Protein AF-A0A6J1WJN5-F1 (afdb_monomer)

Mean predicted aligned error: 13.26 Å

Sequence (222 aa):
MAVYAAHLTRTLQGTPSIFQVTAQEALGTTVKPALRKLIEYLAEVYPDKCGWCVPWYDELYLLFDCCLQYHYLKHYAASFSESFYGLLRVPTTVSSEFNPGNPRLPEMLEYGSVALLVLVPYIKDKMEKIVDRWREDDEDGRLGKSKPDRARKAAIKIYAIVHLVAKSARLVQAARYMTGATRSHCPELALLGVSLRDAPLLHRDTYTWTGFFKNLLTGQFR

Solvent-accessible surface area (backbone atoms only — not comparable to full-atom values): 12529 Å² total; per-residue (Å²): 121,68,72,63,52,59,56,51,58,59,69,69,65,54,63,62,53,67,67,51,56,51,48,24,51,51,48,57,65,47,52,58,61,51,53,49,52,53,51,54,52,45,25,72,76,36,53,93,78,34,59,68,51,66,86,46,38,70,61,51,48,51,53,50,50,44,53,49,33,49,53,30,34,72,72,57,25,13,48,58,38,34,49,75,65,44,31,27,64,39,70,66,64,86,62,96,68,77,43,95,91,54,61,63,63,60,66,72,60,45,53,52,49,44,47,49,66,50,49,47,55,53,52,50,53,53,49,48,56,52,45,50,52,55,47,52,39,52,73,73,60,70,53,59,94,45,74,69,39,54,50,51,58,48,50,49,53,49,50,54,50,53,51,52,51,53,53,51,51,44,52,54,33,40,54,37,29,76,71,68,78,39,81,33,59,42,64,71,38,48,74,69,43,35,24,64,28,53,50,77,86,65,83,72,77,77,78,39,69,68,54,52,55,48,30,64,75,67,69,60,84,128

Secondary structure (DSSP, 8-state):
-HHHHHHHHHHTS-S--HHHHHHHHHHHHHHHHHHHHHHHHHHHH-HHHHTTTTTTHHHHHHHHHHHHHHHHHHHHSS-HHHHHTTEEEEESS--TT--TTS----HHHHHHHHHHHHHHHHHHHHHHHHHHHHHHHHHTT---SSHHHHHHHHHHHHHHHHHHHHHHHHHHHHHHHHTTS-S-SSHHHHHTTEEEEEPP--------HHHHHHHHHTT---

Radius of gyration: 22.3 Å; Cα contacts (8 Å, |Δi|>4): 156; chains: 1; bounding box: 66×52×56 Å

Foldseek 3Di:
DVVVVVVVVVQPPQQDDPVLVVQLVVVLVVVLVVVLVVLVVVCVVCVPPSVVCNVCVLVVVLVVLLVQQLVCCQPPQDGPSCVVSQKHKDFLPCPVPCDLVDNDDPVVLSVVVSCCSRVVVSVVVVVVVLLVVLVVCVVVVVQDPDPVSVVSVVVNVVVVVVVVVQVVVLVVLCVCVVVVNDQDNHVVCVVSNIGMTGRDPDPPPPPDVVVVVVCVVVVDDD

pLDDT: mean 70.64, std 12.63, range [40.94, 88.44]

Structure (mmCIF, N/CA/C/O backbone):
data_AF-A0A6J1WJN5-F1
#
_entry.id   AF-A0A6J1WJN5-F1
#
loop_
_atom_site.group_PDB
_atom_site.id
_atom_site.type_symbol
_atom_site.label_atom_id
_atom_site.label_alt_id
_atom_site.label_comp_id
_atom_site.label_asym_id
_atom_site.label_entity_id
_atom_site.label_seq_id
_atom_site.pdbx_PDB_ins_code
_atom_site.Cartn_x
_atom_site.Cartn_y
_atom_site.Cartn_z
_atom_site.occupancy
_atom_site.B_iso_or_equiv
_atom_site.auth_seq_id
_atom_site.auth_comp_id
_atom_site.auth_asym_id
_atom_site.auth_atom_id
_atom_site.pdbx_PDB_model_num
ATOM 1 N N . MET A 1 1 ? 37.221 -9.967 -15.929 1.00 44.91 1 MET A N 1
ATOM 2 C CA . MET A 1 1 ? 36.640 -9.715 -17.270 1.00 44.91 1 MET A CA 1
ATOM 3 C C . MET A 1 1 ? 35.273 -10.394 -17.461 1.00 44.91 1 MET A C 1
ATOM 5 O O . MET A 1 1 ? 34.385 -9.743 -17.985 1.00 44.91 1 MET A O 1
ATOM 9 N N . ALA A 1 2 ? 35.030 -11.622 -16.971 1.00 45.62 2 ALA A N 1
ATOM 10 C CA . ALA A 1 2 ? 33.713 -12.288 -17.084 1.00 45.62 2 ALA A CA 1
ATOM 11 C C . ALA A 1 2 ? 32.601 -11.742 -16.152 1.00 45.62 2 ALA A C 1
ATOM 13 O O . ALA A 1 2 ? 31.421 -11.835 -16.477 1.00 45.62 2 ALA A O 1
ATOM 14 N N . VAL A 1 3 ? 32.961 -11.133 -15.015 1.00 46.91 3 VAL A N 1
ATOM 15 C CA . VAL A 1 3 ? 31.989 -10.621 -14.022 1.00 46.91 3 VAL A CA 1
ATOM 16 C C . VAL A 1 3 ? 31.169 -9.440 -14.565 1.00 46.91 3 VAL A C 1
ATOM 18 O O . VAL A 1 3 ? 29.980 -9.332 -14.284 1.00 46.91 3 VAL A O 1
ATOM 21 N N . TYR A 1 4 ? 31.772 -8.597 -15.411 1.00 46.34 4 TYR A N 1
ATOM 22 C CA . TYR A 1 4 ? 31.080 -7.475 -16.058 1.00 46.34 4 TYR A CA 1
ATOM 23 C C . TYR A 1 4 ? 30.148 -7.932 -17.191 1.00 46.34 4 TYR A C 1
ATOM 25 O O . TYR A 1 4 ? 29.076 -7.360 -17.366 1.00 46.34 4 TYR A O 1
ATOM 33 N N . ALA A 1 5 ? 30.507 -9.003 -17.908 1.00 49.47 5 ALA A N 1
ATOM 34 C CA . ALA A 1 5 ? 29.668 -9.573 -18.962 1.00 49.47 5 ALA A CA 1
ATOM 35 C C . ALA A 1 5 ? 28.379 -10.197 -18.399 1.00 49.47 5 ALA A C 1
ATOM 37 O O . ALA A 1 5 ? 27.307 -9.973 -18.948 1.00 49.47 5 ALA A O 1
ATOM 38 N N . ALA A 1 6 ? 28.450 -10.891 -17.257 1.00 48.91 6 ALA A N 1
ATOM 39 C CA . ALA A 1 6 ? 27.264 -11.440 -16.591 1.00 48.91 6 ALA A CA 1
ATOM 40 C C . ALA A 1 6 ? 26.283 -10.348 -16.118 1.00 48.91 6 ALA A C 1
ATOM 42 O O . ALA A 1 6 ? 25.067 -10.551 -16.131 1.00 48.91 6 ALA A O 1
ATOM 43 N N . HIS A 1 7 ? 26.804 -9.176 -15.738 1.00 47.12 7 HIS A N 1
ATOM 44 C CA . HIS A 1 7 ? 25.984 -8.026 -15.360 1.00 47.12 7 HIS A CA 1
ATOM 45 C C . HIS A 1 7 ? 25.263 -7.401 -16.568 1.00 47.12 7 HIS A C 1
ATOM 47 O O . HIS A 1 7 ? 24.126 -6.957 -16.432 1.00 47.12 7 HIS A O 1
ATOM 53 N N . LEU A 1 8 ? 25.889 -7.433 -17.751 1.00 44.97 8 LEU A N 1
ATOM 54 C CA . LEU A 1 8 ? 25.320 -6.956 -19.017 1.00 44.97 8 LEU A CA 1
ATOM 55 C C . LEU A 1 8 ? 24.255 -7.905 -19.591 1.00 44.97 8 LEU A C 1
ATOM 57 O O . LEU A 1 8 ? 23.236 -7.445 -20.108 1.00 44.97 8 LEU A O 1
ATOM 61 N N . THR A 1 9 ? 24.430 -9.225 -19.462 1.00 45.78 9 THR A N 1
ATOM 62 C CA . THR A 1 9 ? 23.427 -10.194 -19.941 1.00 45.78 9 THR A CA 1
ATOM 63 C C . THR A 1 9 ? 22.107 -10.073 -19.175 1.00 45.78 9 THR A C 1
ATOM 65 O O . THR A 1 9 ? 21.038 -10.223 -19.762 1.00 45.78 9 THR A O 1
ATOM 68 N N . ARG A 1 10 ? 22.162 -9.733 -17.877 1.00 45.97 10 ARG A N 1
ATOM 69 C CA . ARG A 1 10 ? 20.968 -9.550 -17.034 1.00 45.97 10 ARG A CA 1
ATOM 70 C C . ARG A 1 10 ? 20.156 -8.311 -17.420 1.00 45.97 10 ARG A C 1
ATOM 72 O O . ARG A 1 10 ? 18.935 -8.359 -17.377 1.00 45.97 10 ARG A O 1
ATOM 79 N N . THR A 1 11 ? 20.818 -7.233 -17.840 1.00 47.06 11 THR A N 1
ATOM 80 C CA . THR A 1 11 ? 20.157 -5.983 -18.258 1.00 47.06 11 THR A CA 1
ATOM 81 C C . THR A 1 11 ? 19.496 -6.057 -19.638 1.00 47.06 11 THR A C 1
ATOM 83 O O . THR A 1 11 ? 18.667 -5.214 -19.959 1.00 47.06 11 THR A O 1
ATOM 86 N N . LEU A 1 12 ? 19.836 -7.051 -20.467 1.00 45.62 12 LEU A N 1
ATOM 87 C CA . LEU A 1 12 ? 19.303 -7.180 -21.831 1.00 45.62 12 LEU A CA 1
ATOM 88 C C . LEU A 1 12 ? 18.000 -7.989 -21.920 1.00 45.62 12 LEU A C 1
ATOM 90 O O . LEU A 1 12 ? 17.356 -7.976 -22.967 1.00 45.62 12 LEU A O 1
ATOM 94 N N . GLN A 1 13 ? 17.585 -8.685 -20.855 1.00 51.03 13 GLN A N 1
ATOM 95 C CA . GLN A 1 13 ? 16.380 -9.522 -20.900 1.00 51.03 13 GLN A CA 1
ATOM 96 C C . GLN A 1 13 ? 15.066 -8.757 -20.682 1.00 51.03 13 GLN A C 1
ATOM 98 O O . GLN A 1 13 ? 14.006 -9.340 -20.890 1.00 51.03 13 GLN A O 1
ATOM 103 N N . GLY A 1 14 ? 15.094 -7.465 -20.325 1.00 57.66 14 GLY A N 1
ATOM 104 C CA . GLY A 1 14 ? 13.903 -6.598 -20.250 1.00 57.66 14 GLY A CA 1
ATOM 105 C C . GLY A 1 14 ? 12.809 -7.048 -19.266 1.00 57.66 14 GLY A C 1
ATOM 106 O O . GLY A 1 14 ? 11.756 -6.412 -19.185 1.00 57.66 14 GLY A O 1
ATOM 107 N N . THR A 1 15 ? 13.044 -8.145 -18.545 1.00 61.91 15 THR A N 1
ATOM 108 C CA . THR A 1 15 ? 12.209 -8.697 -17.484 1.00 61.91 15 THR A CA 1
ATOM 109 C C . THR A 1 15 ? 12.831 -8.318 -16.145 1.00 61.91 15 THR A C 1
ATOM 111 O O . THR A 1 15 ? 13.936 -8.791 -15.849 1.00 61.91 15 THR A O 1
ATOM 114 N N . PRO A 1 16 ? 12.144 -7.506 -15.329 1.00 69.38 16 PRO A N 1
ATOM 115 C CA . PRO A 1 16 ? 12.711 -7.021 -14.085 1.00 69.38 16 PRO A CA 1
ATOM 116 C C . PRO A 1 16 ? 12.916 -8.158 -13.085 1.00 69.38 16 PRO A C 1
ATOM 118 O O . PRO A 1 16 ? 12.147 -9.120 -13.007 1.00 69.38 16 PRO A O 1
ATOM 121 N N . SER A 1 17 ? 13.976 -8.050 -12.287 1.00 75.56 17 SER A N 1
ATOM 122 C CA . SER A 1 17 ? 14.306 -9.051 -11.275 1.00 75.56 17 SER A CA 1
ATOM 123 C C . SER A 1 17 ? 13.191 -9.139 -10.232 1.00 75.56 17 SER A C 1
ATOM 125 O O . SER A 1 17 ? 12.722 -8.118 -9.731 1.00 75.56 17 SER A O 1
ATOM 127 N N . ILE A 1 18 ? 12.832 -10.354 -9.808 1.00 74.19 18 ILE A N 1
ATOM 128 C CA . ILE A 1 18 ? 11.846 -10.568 -8.731 1.00 74.19 18 ILE A CA 1
ATOM 129 C C . ILE A 1 18 ? 12.246 -9.795 -7.473 1.00 74.19 18 ILE A C 1
ATOM 131 O O . ILE A 1 18 ? 11.398 -9.187 -6.838 1.00 74.19 18 ILE A O 1
ATOM 135 N N . PHE A 1 19 ? 13.543 -9.726 -7.162 1.00 80.12 19 PHE A N 1
ATOM 136 C CA . PHE A 1 19 ? 14.032 -8.927 -6.039 1.00 80.12 19 PHE A CA 1
ATOM 137 C C . PHE A 1 19 ? 13.772 -7.428 -6.206 1.00 80.12 19 PHE A C 1
ATOM 139 O O . PHE A 1 19 ? 13.441 -6.778 -5.225 1.00 80.12 19 PHE A O 1
ATOM 146 N N . GLN A 1 20 ? 13.891 -6.875 -7.419 1.00 76.50 20 GLN A N 1
ATOM 147 C CA . GLN A 1 20 ? 13.561 -5.466 -7.670 1.00 76.50 20 GLN A CA 1
ATOM 148 C C . GLN A 1 20 ? 12.060 -5.235 -7.497 1.00 76.50 20 GLN A C 1
ATOM 150 O O . GLN A 1 20 ? 11.664 -4.284 -6.832 1.00 76.50 20 GLN A O 1
ATOM 155 N N . VAL A 1 21 ? 11.236 -6.148 -8.022 1.00 77.81 21 VAL A N 1
ATOM 156 C CA . VAL A 1 21 ? 9.773 -6.078 -7.903 1.00 77.81 21 VAL A CA 1
ATOM 157 C C . VAL A 1 21 ? 9.304 -6.228 -6.455 1.00 77.81 21 VAL A C 1
ATOM 159 O O . VAL A 1 21 ? 8.442 -5.484 -6.003 1.00 77.81 21 VAL A O 1
ATOM 162 N N . THR A 1 22 ? 9.894 -7.133 -5.683 1.00 80.25 22 THR A N 1
ATOM 163 C CA . THR A 1 22 ? 9.573 -7.265 -4.258 1.00 80.25 22 THR A CA 1
ATOM 164 C C . THR A 1 22 ? 10.091 -6.071 -3.455 1.00 80.25 22 THR A C 1
ATOM 166 O O . THR A 1 22 ? 9.419 -5.617 -2.531 1.00 80.25 22 THR A O 1
ATOM 169 N N . ALA A 1 23 ? 11.254 -5.519 -3.808 1.00 80.25 23 ALA A N 1
ATOM 170 C CA . ALA A 1 23 ? 11.817 -4.370 -3.109 1.00 80.25 23 ALA A CA 1
ATOM 171 C C . ALA A 1 23 ? 10.998 -3.086 -3.331 1.00 80.25 23 ALA A C 1
ATOM 173 O O . ALA A 1 23 ? 10.743 -2.367 -2.365 1.00 80.25 23 ALA A O 1
ATOM 174 N N . GLN A 1 24 ? 10.502 -2.826 -4.549 1.00 83.44 24 GLN A N 1
ATOM 175 C CA . GLN A 1 24 ? 9.593 -1.694 -4.789 1.00 83.44 24 GLN A CA 1
ATOM 176 C C . GLN A 1 24 ? 8.274 -1.825 -4.010 1.00 83.44 24 GLN A C 1
ATOM 178 O O . GLN A 1 24 ? 7.755 -0.828 -3.510 1.00 83.44 24 GLN A O 1
ATOM 183 N N . GLU A 1 25 ? 7.733 -3.040 -3.868 1.00 82.25 25 GLU A N 1
ATOM 184 C CA . GLU A 1 25 ? 6.496 -3.270 -3.118 1.00 82.25 25 GLU A CA 1
ATOM 185 C C . GLU A 1 25 ? 6.733 -3.028 -1.627 1.00 82.25 25 GLU A C 1
ATOM 187 O O . GLU A 1 25 ? 5.965 -2.315 -0.977 1.00 82.25 25 GLU A O 1
ATOM 192 N N . ALA A 1 26 ? 7.844 -3.549 -1.098 1.00 84.69 26 ALA A N 1
ATOM 193 C CA . ALA A 1 26 ? 8.256 -3.308 0.278 1.00 84.69 26 ALA A CA 1
ATOM 194 C C . ALA A 1 26 ? 8.438 -1.806 0.553 1.00 84.69 26 ALA A C 1
ATOM 196 O O . ALA A 1 26 ? 7.932 -1.299 1.556 1.00 84.69 26 ALA A O 1
ATOM 197 N N . LEU A 1 27 ? 9.076 -1.066 -0.360 1.00 84.12 27 LEU A N 1
ATOM 198 C CA . LEU A 1 27 ? 9.241 0.380 -0.225 1.00 84.12 27 LEU A CA 1
ATOM 199 C C . LEU A 1 27 ? 7.887 1.102 -0.208 1.00 84.12 27 LEU A C 1
ATOM 201 O O . LEU A 1 27 ? 7.630 1.884 0.702 1.00 84.12 27 LEU A O 1
ATOM 205 N N . GLY A 1 28 ? 6.980 0.781 -1.135 1.00 81.44 28 GLY A N 1
ATOM 206 C CA . GLY A 1 28 ? 5.641 1.381 -1.165 1.00 81.44 28 GLY A CA 1
ATOM 207 C C . GLY A 1 28 ? 4.867 1.175 0.142 1.00 81.44 28 GLY A C 1
ATOM 208 O O . GLY A 1 28 ? 4.242 2.101 0.651 1.00 81.44 28 GLY A O 1
ATOM 209 N N . THR A 1 29 ? 4.965 -0.014 0.744 1.00 81.38 29 THR A N 1
ATOM 210 C CA . THR A 1 29 ? 4.277 -0.309 2.015 1.00 81.38 29 THR A CA 1
ATOM 211 C C . THR A 1 29 ? 4.932 0.312 3.252 1.00 81.38 29 THR A C 1
ATOM 213 O O . THR A 1 29 ? 4.251 0.525 4.253 1.00 81.38 29 THR A O 1
ATOM 216 N N . THR A 1 30 ? 6.233 0.618 3.210 1.00 85.75 30 THR A N 1
ATOM 217 C CA . THR A 1 30 ? 6.982 1.147 4.367 1.00 85.75 30 THR A CA 1
ATOM 218 C C . THR A 1 30 ? 6.994 2.674 4.440 1.00 85.75 30 THR A C 1
ATOM 220 O O . THR A 1 30 ? 7.147 3.223 5.531 1.00 85.75 30 THR A O 1
ATOM 223 N N . VAL A 1 31 ? 6.752 3.375 3.326 1.00 83.88 31 VAL A N 1
ATOM 224 C CA . VAL A 1 31 ? 6.674 4.849 3.288 1.00 83.88 31 VAL A CA 1
ATOM 225 C C . VAL A 1 31 ? 5.599 5.383 4.238 1.00 83.88 31 VAL A C 1
ATOM 227 O O . VAL A 1 31 ? 5.856 6.325 4.990 1.00 83.88 31 VAL A O 1
ATOM 230 N N . LYS A 1 32 ? 4.424 4.744 4.276 1.00 83.31 32 LYS A N 1
ATOM 231 C CA . LYS A 1 32 ? 3.326 5.137 5.167 1.00 83.31 32 LYS A CA 1
ATOM 232 C C . LYS A 1 32 ? 3.712 5.112 6.653 1.00 83.31 32 LYS A C 1
ATOM 234 O O . LYS A 1 32 ? 3.717 6.173 7.277 1.00 83.31 32 LYS A O 1
ATOM 239 N N . PRO A 1 33 ? 4.079 3.966 7.257 1.00 85.25 33 PRO A N 1
ATOM 240 C CA . PRO A 1 33 ? 4.438 3.936 8.672 1.00 85.25 33 PRO A CA 1
ATOM 241 C C . PRO A 1 33 ? 5.657 4.811 8.996 1.00 85.25 33 PRO A C 1
ATOM 243 O O . PRO A 1 33 ? 5.696 5.400 10.075 1.00 85.25 33 PRO A O 1
ATOM 246 N N . ALA A 1 34 ? 6.614 4.959 8.074 1.00 86.44 34 ALA A N 1
ATOM 247 C CA . ALA A 1 34 ? 7.763 5.840 8.271 1.00 86.44 34 ALA A CA 1
ATOM 248 C C . ALA A 1 34 ? 7.346 7.314 8.408 1.00 86.44 34 ALA A C 1
ATOM 250 O O . ALA A 1 34 ? 7.740 7.980 9.366 1.00 86.44 34 ALA A O 1
ATOM 251 N N . LEU A 1 35 ? 6.493 7.811 7.504 1.00 85.25 35 LEU A N 1
ATOM 252 C CA . LEU A 1 35 ? 5.971 9.179 7.584 1.00 85.25 35 LEU A CA 1
ATOM 253 C C . LEU A 1 35 ? 5.122 9.400 8.836 1.00 85.25 35 LEU A C 1
ATOM 255 O O . LEU A 1 35 ? 5.180 10.472 9.433 1.00 85.25 35 LEU A O 1
ATOM 259 N N . ARG A 1 36 ? 4.371 8.381 9.270 1.00 86.81 36 ARG A N 1
ATOM 260 C CA . ARG A 1 36 ? 3.612 8.448 10.523 1.00 86.81 36 ARG A CA 1
ATOM 261 C C . ARG A 1 36 ? 4.528 8.677 11.717 1.00 86.81 36 ARG A C 1
ATOM 263 O O . ARG A 1 36 ? 4.284 9.586 12.500 1.00 86.81 36 ARG A O 1
ATOM 270 N N . LYS A 1 37 ? 5.600 7.890 11.831 1.00 88.38 37 LYS A N 1
ATOM 271 C CA . LYS A 1 37 ? 6.571 8.029 12.925 1.00 88.38 37 LYS A CA 1
ATOM 272 C C . LYS A 1 37 ? 7.307 9.359 12.902 1.00 88.38 37 LYS A C 1
ATOM 274 O O . LYS A 1 37 ? 7.553 9.927 13.959 1.00 88.38 37 LYS A O 1
ATOM 279 N N . LEU A 1 38 ? 7.596 9.884 11.715 1.00 88.06 38 LEU A N 1
ATOM 280 C CA . LEU A 1 38 ? 8.195 11.207 11.564 1.00 88.06 38 LEU A CA 1
ATOM 281 C C . LEU A 1 38 ? 7.261 12.303 12.108 1.00 88.06 38 LEU A C 1
ATOM 283 O O . LEU A 1 38 ? 7.703 13.167 12.861 1.00 8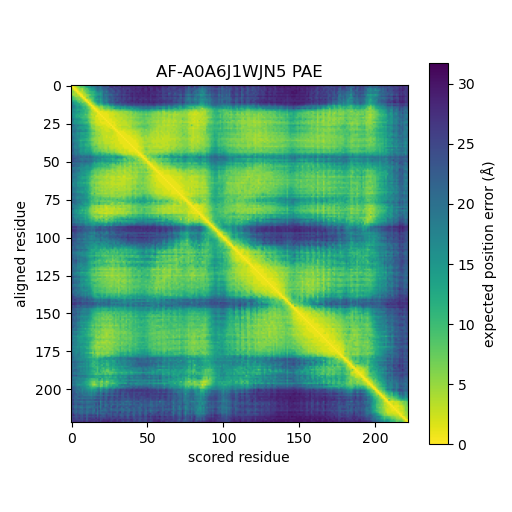8.06 38 LEU A O 1
ATOM 287 N N . ILE A 1 39 ? 5.967 12.241 11.783 1.00 85.31 39 ILE A N 1
ATOM 288 C CA . ILE A 1 39 ? 4.976 13.212 12.269 1.00 85.31 39 ILE A CA 1
ATOM 289 C C . ILE A 1 39 ? 4.723 13.061 13.774 1.00 85.31 39 ILE A C 1
ATOM 291 O O . ILE A 1 39 ? 4.637 14.072 14.463 1.00 85.31 39 ILE A O 1
ATOM 295 N N . GLU A 1 40 ? 4.655 11.834 14.297 1.00 86.44 40 GLU A N 1
ATOM 296 C CA . GLU A 1 40 ? 4.555 11.583 15.744 1.00 86.44 40 GLU A CA 1
ATOM 297 C C . GLU A 1 40 ? 5.748 12.207 16.491 1.00 86.44 40 GLU A C 1
ATOM 299 O O . GLU A 1 40 ? 5.550 12.960 17.441 1.00 86.44 40 GLU A O 1
ATOM 304 N N . TYR A 1 41 ? 6.973 12.009 15.995 1.00 88.44 41 TYR A N 1
ATOM 305 C CA . TYR A 1 41 ? 8.169 12.638 16.560 1.00 88.44 41 TYR A CA 1
ATOM 306 C C . TYR A 1 41 ? 8.132 14.174 16.470 1.00 88.44 41 TYR A C 1
ATOM 30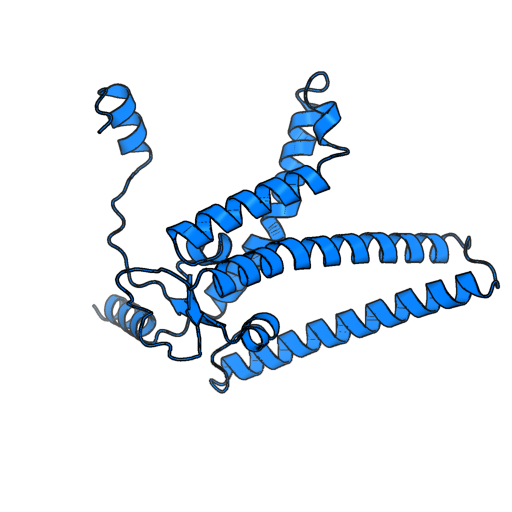8 O O . TYR A 1 41 ? 8.451 14.866 17.432 1.00 88.44 41 TYR A O 1
ATOM 316 N N . LEU A 1 42 ? 7.700 14.741 15.337 1.00 85.12 42 LEU A N 1
ATOM 317 C CA . LEU A 1 42 ? 7.535 16.194 15.196 1.00 85.12 42 LEU A CA 1
ATOM 318 C C . LEU A 1 42 ? 6.499 16.764 16.174 1.00 85.12 42 LEU A C 1
ATOM 320 O O . LEU A 1 42 ? 6.677 17.881 16.661 1.00 85.12 42 LEU A O 1
ATOM 324 N N . ALA A 1 43 ? 5.435 16.013 16.464 1.00 85.12 43 ALA A N 1
ATOM 325 C CA . ALA A 1 43 ? 4.416 16.399 17.433 1.00 85.12 43 ALA A CA 1
ATOM 326 C C . ALA A 1 43 ? 4.943 16.381 18.873 1.00 85.12 43 ALA A C 1
ATOM 328 O O . ALA A 1 43 ? 4.589 17.268 19.647 1.00 85.12 43 ALA A O 1
ATOM 329 N N . GLU A 1 44 ? 5.824 15.437 19.213 1.00 85.00 44 GLU A N 1
ATOM 330 C CA . GLU A 1 44 ? 6.506 15.405 20.513 1.00 85.00 44 GLU A CA 1
ATOM 331 C C . GLU A 1 44 ? 7.486 16.576 20.681 1.00 85.00 44 GLU A C 1
ATOM 333 O O . GLU A 1 44 ? 7.558 17.173 21.754 1.00 85.00 44 GLU A O 1
ATOM 338 N N . VAL A 1 45 ? 8.219 16.938 19.622 1.00 86.06 45 VAL A N 1
ATOM 339 C CA . VAL A 1 45 ? 9.224 18.014 19.674 1.00 86.06 45 VAL A CA 1
ATOM 340 C C . VAL A 1 45 ? 8.589 19.412 19.625 1.00 86.06 45 VAL A C 1
ATOM 342 O O . VAL A 1 45 ? 9.090 20.334 20.269 1.00 86.06 45 VAL A O 1
ATOM 345 N N . TYR A 1 46 ? 7.492 19.595 18.880 1.00 83.31 46 TYR A N 1
ATOM 346 C CA . TYR A 1 46 ? 6.833 20.895 18.684 1.00 83.31 46 TYR A CA 1
ATOM 347 C C . TYR A 1 46 ? 5.315 20.830 18.952 1.00 83.31 46 TYR A C 1
ATOM 349 O O . TYR A 1 46 ? 4.515 20.939 18.009 1.00 83.31 46 TYR A O 1
ATOM 357 N N . PRO A 1 47 ? 4.894 20.714 20.227 1.00 75.50 47 PRO A N 1
ATOM 358 C CA . PRO A 1 47 ? 3.488 20.523 20.592 1.00 75.50 47 PRO A CA 1
ATOM 359 C C . PRO A 1 47 ? 2.585 21.689 20.156 1.00 75.50 47 PRO A C 1
ATOM 361 O O . PRO A 1 47 ? 1.490 21.457 19.646 1.00 75.50 47 PRO A O 1
ATOM 364 N N . ASP A 1 48 ? 3.067 22.934 20.249 1.00 72.75 48 ASP A N 1
ATOM 365 C CA . ASP A 1 48 ? 2.269 24.137 19.958 1.00 72.75 48 ASP A CA 1
ATOM 366 C C . ASP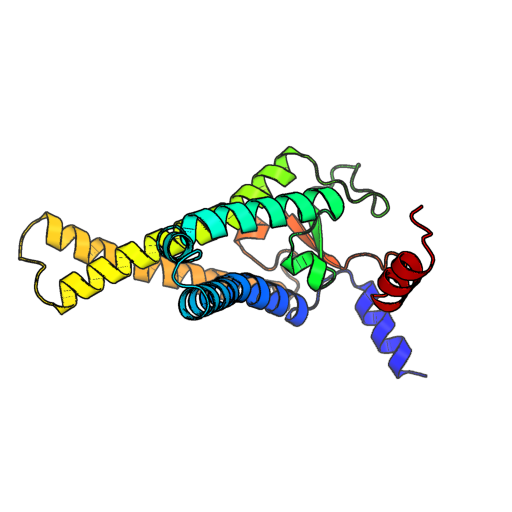 A 1 48 ? 1.901 24.309 18.474 1.00 72.75 48 ASP A C 1
ATOM 368 O O . ASP A 1 48 ? 0.954 25.025 18.148 1.00 72.75 48 ASP A O 1
ATOM 372 N N . LYS A 1 49 ? 2.647 23.682 17.551 1.00 73.94 49 LYS A N 1
ATOM 373 C CA . LYS A 1 49 ? 2.451 23.854 16.097 1.00 73.94 49 LYS A CA 1
ATOM 374 C C . LYS A 1 49 ? 2.051 22.575 15.368 1.00 73.94 49 LYS A C 1
ATOM 376 O O . LYS A 1 49 ? 1.367 22.663 14.353 1.00 73.94 49 LYS A O 1
ATOM 381 N N . CYS A 1 50 ? 2.466 21.400 15.850 1.00 69.19 50 CYS A N 1
ATOM 382 C CA . CYS A 1 50 ? 2.246 20.128 15.151 1.00 69.19 50 CYS A CA 1
ATOM 383 C C . CYS A 1 50 ? 1.099 19.280 15.727 1.00 69.19 50 CYS A C 1
ATOM 385 O O . CYS A 1 50 ? 0.769 18.243 15.152 1.00 69.19 50 CYS A O 1
ATOM 387 N N . GLY A 1 51 ? 0.434 19.723 16.802 1.00 70.00 51 GLY A N 1
ATOM 388 C CA . GLY A 1 51 ? -0.684 18.988 17.410 1.00 70.00 51 GLY A CA 1
ATOM 389 C C . GLY A 1 51 ? -1.875 18.736 16.470 1.00 70.00 51 GLY A C 1
ATOM 390 O O . GLY A 1 51 ? -2.552 17.719 16.598 1.00 70.00 51 GLY A O 1
ATOM 391 N N . TRP A 1 52 ? -2.104 19.601 15.471 1.00 76.19 52 TRP A N 1
ATOM 392 C CA . TRP A 1 52 ? -3.164 19.404 14.466 1.00 76.19 52 TRP A CA 1
ATOM 393 C C . TRP A 1 52 ? -2.848 18.239 13.510 1.00 76.19 52 TRP A C 1
ATOM 395 O O . TRP A 1 52 ? -3.750 17.534 13.063 1.00 76.19 52 TRP A O 1
ATOM 405 N N . CYS A 1 53 ? -1.574 17.991 13.198 1.00 74.44 53 CYS A N 1
ATOM 406 C CA . CYS A 1 53 ? -1.183 17.053 12.142 1.00 74.44 53 CYS A CA 1
ATOM 407 C C . CYS A 1 53 ? -1.492 15.585 12.471 1.00 74.44 53 CYS A C 1
ATOM 409 O O . CYS A 1 53 ? -1.649 14.780 11.559 1.00 74.44 53 CYS A O 1
ATOM 411 N N . VAL A 1 54 ? -1.595 15.233 13.755 1.00 75.00 54 VAL A N 1
ATOM 412 C CA . VAL A 1 54 ? -1.830 13.853 14.209 1.00 75.00 54 VAL A CA 1
ATOM 413 C C . VAL A 1 54 ? -3.230 13.338 13.827 1.00 75.00 54 VAL A C 1
ATOM 415 O O . VAL A 1 54 ? -3.308 12.279 13.204 1.00 75.00 54 VAL A O 1
ATOM 418 N N . PRO A 1 55 ? -4.343 14.045 14.127 1.00 79.31 55 PRO A N 1
ATOM 419 C CA . PRO A 1 55 ? -5.681 13.593 13.731 1.00 79.31 55 PRO A CA 1
ATOM 420 C C . PRO A 1 55 ? -5.945 13.639 12.219 1.00 79.31 55 PRO A C 1
ATOM 422 O O . PRO A 1 55 ? -6.720 12.823 11.736 1.00 79.31 55 PRO A O 1
ATOM 425 N N . TRP A 1 56 ? -5.295 14.543 11.477 1.00 78.50 56 TRP A N 1
ATOM 426 C CA . TRP A 1 56 ? -5.440 14.690 10.014 1.00 78.50 56 TRP A CA 1
ATOM 427 C C . TRP A 1 56 ? -4.366 13.942 9.216 1.00 78.50 56 TRP A C 1
ATOM 429 O O . TRP A 1 56 ? -4.150 14.204 8.030 1.00 78.50 56 TRP A O 1
ATOM 439 N N . TYR A 1 57 ? -3.643 13.035 9.874 1.00 80.50 57 TYR A N 1
ATOM 440 C CA . TYR A 1 57 ? -2.521 12.329 9.273 1.00 80.50 57 TYR A CA 1
ATOM 441 C C . TYR A 1 57 ? -2.942 11.501 8.054 1.00 80.50 57 TYR A C 1
ATOM 443 O O . TYR A 1 57 ? -2.233 11.501 7.050 1.00 80.50 57 TYR A O 1
ATOM 451 N N . ASP A 1 58 ? -4.082 10.804 8.121 1.00 81.69 58 ASP A N 1
ATOM 452 C CA . ASP A 1 58 ? -4.540 9.953 7.019 1.00 81.69 58 ASP A CA 1
ATOM 453 C C . ASP A 1 58 ? -4.847 10.791 5.763 1.00 81.69 58 ASP A C 1
ATOM 455 O O . ASP A 1 58 ? -4.473 10.404 4.655 1.00 81.69 58 ASP A O 1
ATOM 459 N N . GLU A 1 59 ? -5.489 11.950 5.926 1.00 84.19 59 GLU A N 1
ATOM 460 C CA . GLU A 1 59 ? -5.814 12.880 4.842 1.00 84.19 59 GLU A CA 1
ATOM 461 C C . GLU A 1 59 ? -4.558 13.545 4.271 1.00 84.19 59 GLU A C 1
ATOM 463 O O . GLU A 1 59 ? -4.410 13.644 3.051 1.00 84.19 59 GLU A O 1
ATOM 468 N N . LEU A 1 60 ? -3.634 13.969 5.139 1.00 81.81 60 LEU A N 1
ATOM 469 C CA . LEU A 1 60 ? -2.369 14.578 4.727 1.00 81.81 60 LEU A CA 1
ATOM 470 C C . LEU A 1 60 ? -1.492 13.566 3.989 1.00 81.81 60 LEU A C 1
ATOM 472 O O . LEU A 1 60 ? -0.918 13.89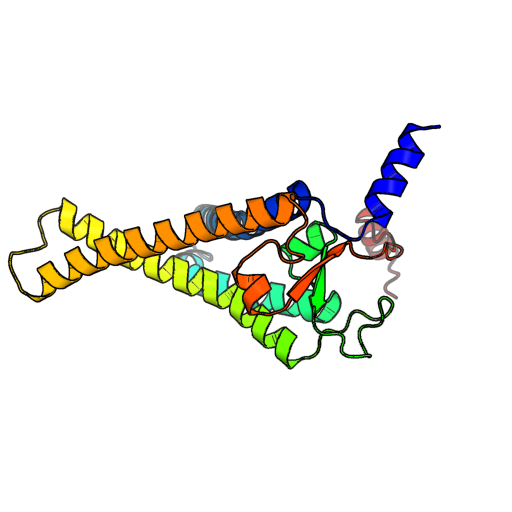7 2.953 1.00 81.81 60 LEU A O 1
ATOM 476 N N . TYR A 1 61 ? -1.431 12.325 4.478 1.00 84.19 61 TYR A N 1
ATOM 477 C CA . TYR A 1 61 ? -0.732 11.236 3.806 1.00 84.19 61 TYR A CA 1
ATOM 478 C C . TYR A 1 61 ? -1.343 10.950 2.434 1.00 84.19 61 TYR A C 1
ATOM 480 O O . TYR A 1 61 ? -0.599 10.833 1.466 1.00 84.19 61 TYR A O 1
ATOM 488 N N . LEU A 1 62 ? -2.675 10.889 2.320 1.00 83.00 62 LEU A N 1
ATOM 489 C CA . LEU A 1 62 ? -3.344 10.682 1.034 1.00 83.00 62 LEU A CA 1
ATOM 490 C C . LEU A 1 62 ? -3.010 11.800 0.043 1.00 83.00 62 LEU A C 1
ATOM 492 O O . LEU A 1 62 ? -2.711 11.523 -1.117 1.00 83.00 62 LEU A O 1
ATOM 496 N N . LEU A 1 63 ? -3.036 13.057 0.488 1.00 84.19 63 LEU A N 1
ATOM 497 C CA . LEU A 1 63 ? -2.695 14.199 -0.357 1.00 84.19 63 LEU A CA 1
ATOM 498 C C . LEU A 1 63 ? -1.223 14.166 -0.784 1.00 84.19 63 LEU A C 1
ATOM 500 O O . LEU A 1 63 ? -0.919 14.400 -1.954 1.00 84.19 63 LEU A O 1
ATOM 504 N N . PHE A 1 64 ? -0.319 13.854 0.146 1.00 83.94 64 PHE A N 1
ATOM 505 C CA . PHE A 1 64 ? 1.109 13.725 -0.127 1.00 83.94 64 PHE A CA 1
ATOM 506 C C . PHE A 1 64 ? 1.393 12.595 -1.118 1.00 83.94 64 PHE A C 1
ATOM 508 O O . PHE A 1 64 ? 2.057 12.827 -2.124 1.00 83.94 64 PHE A O 1
ATOM 515 N N . ASP A 1 65 ? 0.852 11.402 -0.872 1.00 83.69 65 ASP A N 1
ATOM 516 C CA . ASP A 1 65 ? 1.005 10.234 -1.739 1.00 83.69 65 ASP A CA 1
ATOM 517 C C . ASP A 1 65 ? 0.415 10.501 -3.132 1.00 83.69 65 ASP A C 1
ATOM 519 O O . ASP A 1 65 ? 1.057 10.215 -4.138 1.00 83.69 65 ASP A O 1
ATOM 523 N N . CYS A 1 66 ? -0.740 11.170 -3.215 1.00 81.50 66 CYS A N 1
ATOM 524 C CA . CYS A 1 66 ? -1.339 11.589 -4.482 1.00 81.50 66 CYS A CA 1
ATOM 525 C C . CYS A 1 66 ? -0.457 12.571 -5.260 1.00 81.50 66 CYS A C 1
ATOM 527 O O . CYS A 1 66 ? -0.183 12.355 -6.440 1.00 81.50 66 CYS A O 1
ATOM 529 N N . CYS A 1 67 ? 0.035 13.625 -4.605 1.00 82.38 67 CYS A N 1
ATOM 530 C CA . CYS A 1 67 ? 0.918 14.608 -5.230 1.00 82.38 67 CYS A CA 1
ATOM 531 C C . CYS A 1 67 ? 2.220 13.959 -5.713 1.00 82.38 67 CYS A C 1
ATOM 533 O O . CYS A 1 67 ? 2.665 14.186 -6.841 1.00 82.38 67 CYS A O 1
ATOM 535 N N . LEU A 1 68 ? 2.803 13.107 -4.871 1.00 82.25 68 LEU A N 1
ATOM 536 C CA . LEU A 1 68 ? 4.044 12.411 -5.152 1.00 82.25 68 LEU A CA 1
ATOM 537 C C . LEU A 1 68 ? 3.863 11.466 -6.344 1.00 82.25 68 LEU A C 1
ATOM 539 O O . LEU A 1 68 ? 4.612 11.554 -7.315 1.00 82.25 68 LEU A O 1
ATOM 543 N N . GLN A 1 69 ? 2.848 10.606 -6.323 1.00 81.06 69 GLN A N 1
ATOM 544 C CA . GLN A 1 69 ? 2.591 9.682 -7.423 1.00 81.06 69 GLN A CA 1
ATOM 545 C C . GLN A 1 69 ? 2.237 10.406 -8.722 1.00 81.06 69 GLN A C 1
ATOM 547 O O . GLN A 1 69 ? 2.750 10.024 -9.770 1.00 81.06 69 GLN A O 1
ATOM 552 N N . TYR A 1 70 ? 1.441 11.477 -8.665 1.00 78.62 70 TYR A N 1
ATOM 553 C CA . TYR A 1 70 ? 1.135 12.303 -9.833 1.00 78.62 70 TYR A CA 1
ATOM 554 C C . TYR A 1 70 ? 2.402 12.926 -10.435 1.00 78.62 70 TYR A C 1
ATOM 556 O O . TYR A 1 70 ? 2.620 12.846 -11.641 1.00 78.62 70 TYR A O 1
ATOM 564 N N . HIS A 1 71 ? 3.283 13.487 -9.602 1.00 78.00 71 HIS A N 1
ATOM 565 C CA . HIS A 1 71 ? 4.545 14.063 -10.064 1.00 78.00 71 HIS A CA 1
ATOM 566 C C . HIS A 1 71 ? 5.449 13.010 -10.722 1.00 78.00 71 HIS A C 1
ATOM 568 O O . HIS A 1 71 ? 5.985 13.239 -11.807 1.00 78.00 71 HIS A O 1
ATOM 574 N N . TYR A 1 72 ? 5.622 11.847 -10.089 1.00 72.19 72 TYR A N 1
ATOM 575 C CA . TYR A 1 72 ? 6.481 10.791 -10.628 1.00 72.19 72 TYR A CA 1
ATOM 576 C C . TYR A 1 72 ? 5.923 10.182 -11.914 1.00 72.19 72 TYR A C 1
ATOM 578 O O . TYR A 1 72 ? 6.683 9.956 -12.855 1.00 72.19 72 TYR A O 1
ATOM 586 N N . LEU A 1 73 ? 4.609 9.990 -12.003 1.00 71.31 73 LEU A N 1
ATOM 587 C CA . LEU A 1 73 ? 4.002 9.408 -13.191 1.00 71.31 73 LEU A CA 1
ATOM 588 C C . LEU A 1 73 ? 4.045 10.375 -14.384 1.00 71.31 73 LEU A C 1
ATOM 590 O O . LEU A 1 73 ? 4.392 9.951 -15.486 1.00 71.31 73 LEU A O 1
ATOM 594 N N . LYS A 1 74 ? 3.836 11.675 -14.139 1.00 68.38 74 LYS A N 1
ATOM 595 C CA . LYS A 1 74 ? 3.922 12.726 -15.161 1.00 68.38 74 LYS A CA 1
ATOM 596 C C . LYS A 1 74 ? 5.331 12.911 -15.728 1.00 68.38 74 LYS A C 1
ATOM 598 O O . LYS A 1 74 ? 5.484 13.217 -16.910 1.00 68.38 74 LYS A O 1
ATOM 603 N N . HIS A 1 75 ? 6.360 12.774 -14.889 1.00 64.50 75 HIS A N 1
ATOM 604 C CA . HIS A 1 75 ? 7.753 13.016 -15.284 1.00 64.50 75 HIS A CA 1
ATOM 605 C C . HIS A 1 75 ? 8.507 11.758 -15.730 1.00 64.50 75 HIS A C 1
ATOM 607 O O . HIS A 1 75 ? 9.388 11.863 -16.581 1.00 64.50 75 HIS A O 1
ATOM 613 N N . TYR A 1 76 ? 8.178 10.587 -15.179 1.00 61.56 76 TYR A N 1
ATOM 614 C CA . TYR A 1 76 ? 8.952 9.356 -15.369 1.00 61.56 76 TYR A CA 1
ATOM 615 C C . TYR A 1 76 ? 8.123 8.168 -15.873 1.00 61.56 76 TYR A C 1
ATOM 617 O O . TYR A 1 76 ? 8.697 7.105 -16.088 1.00 61.56 76 TYR A O 1
ATOM 625 N N . ALA A 1 77 ? 6.800 8.306 -16.055 1.00 66.00 77 ALA A N 1
ATOM 626 C CA . ALA A 1 77 ? 5.893 7.205 -16.419 1.00 66.00 77 ALA A CA 1
ATOM 627 C C . ALA A 1 77 ? 6.028 5.959 -15.513 1.00 66.00 77 ALA A C 1
ATOM 629 O O . ALA A 1 77 ? 5.769 4.824 -15.923 1.00 66.00 77 ALA A O 1
ATOM 630 N N . ALA A 1 78 ? 6.433 6.181 -14.263 1.00 69.31 78 ALA A N 1
ATOM 631 C CA . ALA A 1 78 ? 6.614 5.173 -13.232 1.00 69.31 78 ALA A CA 1
ATOM 632 C C . ALA A 1 78 ? 6.048 5.676 -11.905 1.00 69.31 78 ALA A C 1
ATOM 634 O O . ALA A 1 78 ? 6.013 6.880 -11.644 1.00 69.31 78 ALA A O 1
ATOM 635 N N . SER A 1 79 ? 5.614 4.754 -11.050 1.00 74.81 79 SER A N 1
ATOM 636 C CA . SER A 1 79 ? 5.320 5.078 -9.656 1.00 74.81 79 SER A CA 1
ATOM 637 C C . SER A 1 79 ? 6.601 5.469 -8.909 1.00 74.81 79 SER A C 1
ATOM 639 O O . SER A 1 79 ? 7.713 5.207 -9.365 1.00 74.81 79 SER A O 1
ATOM 641 N N . PHE A 1 80 ? 6.468 6.085 -7.735 1.00 78.06 80 PHE A N 1
ATOM 642 C CA . PHE A 1 80 ? 7.622 6.450 -6.909 1.00 78.06 80 PHE A CA 1
ATOM 643 C C . PHE A 1 80 ? 8.541 5.271 -6.593 1.00 78.06 80 PHE A C 1
ATOM 645 O O . PHE A 1 80 ? 9.755 5.351 -6.784 1.00 78.06 80 PHE A O 1
ATOM 652 N N . SER A 1 81 ? 7.957 4.170 -6.118 1.00 79.31 81 SER A N 1
ATOM 653 C CA . SER A 1 81 ? 8.721 2.980 -5.771 1.00 79.31 81 SER A CA 1
ATOM 654 C C . SER A 1 81 ? 9.300 2.309 -7.015 1.00 79.31 81 SER A C 1
ATOM 656 O O . SER A 1 81 ? 10.438 1.853 -6.976 1.00 79.31 81 SER A O 1
ATOM 658 N N . GLU A 1 82 ? 8.582 2.323 -8.137 1.00 78.25 82 GLU A N 1
ATOM 659 C CA . GLU A 1 82 ? 9.083 1.830 -9.424 1.00 78.25 82 GLU A CA 1
ATOM 660 C C . GLU A 1 82 ? 10.290 2.647 -9.899 1.00 78.25 82 GLU A C 1
ATOM 662 O O . GLU A 1 82 ? 11.352 2.089 -10.174 1.00 78.25 82 GLU A O 1
ATOM 667 N N . SER A 1 83 ? 10.179 3.976 -9.899 1.00 75.06 83 SER A N 1
ATOM 668 C CA . SER A 1 83 ? 11.257 4.878 -10.303 1.00 75.06 83 SER A CA 1
ATOM 669 C C . SER A 1 83 ? 12.496 4.729 -9.418 1.00 75.06 83 SER A C 1
ATOM 671 O O . SER A 1 83 ? 13.612 4.820 -9.930 1.00 75.06 83 SER A O 1
ATOM 673 N N . PHE A 1 84 ? 12.329 4.477 -8.114 1.00 74.94 84 PHE A N 1
ATOM 674 C CA . PHE A 1 84 ? 13.450 4.269 -7.193 1.00 74.94 84 PHE A CA 1
ATOM 675 C C . PHE A 1 84 ? 14.253 3.003 -7.526 1.00 74.94 8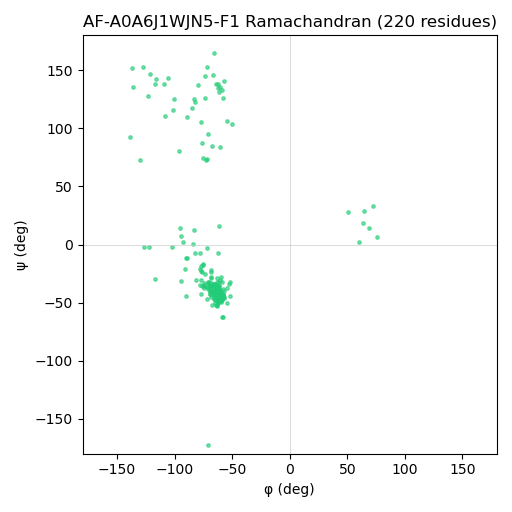4 PHE A C 1
ATOM 677 O O . PHE A 1 84 ? 15.479 2.995 -7.412 1.00 74.94 84 PHE A O 1
ATOM 684 N N . TYR A 1 85 ? 13.575 1.950 -7.990 1.00 75.50 85 TYR A N 1
ATOM 685 C CA . TYR A 1 85 ? 14.205 0.694 -8.404 1.00 75.50 85 TYR A CA 1
ATOM 686 C C . TYR A 1 85 ? 14.500 0.611 -9.910 1.00 75.50 85 TYR A C 1
ATOM 688 O O . TYR A 1 85 ? 14.961 -0.431 -10.377 1.00 75.50 85 TYR A O 1
ATOM 696 N N . GLY A 1 86 ? 14.311 1.706 -10.657 1.00 68.25 86 GLY A N 1
ATOM 697 C CA . GLY A 1 86 ? 14.605 1.778 -12.090 1.00 68.25 86 GLY A CA 1
ATOM 698 C C . GLY A 1 86 ? 13.613 1.004 -12.959 1.00 68.25 86 GLY A C 1
ATOM 699 O O . GLY A 1 86 ? 14.003 0.443 -13.978 1.00 68.25 86 GLY A O 1
ATOM 700 N N . LEU A 1 87 ? 12.349 0.948 -12.547 1.00 71.19 87 LEU A N 1
ATOM 701 C CA . LEU A 1 87 ? 11.260 0.254 -13.227 1.00 71.19 87 LEU A CA 1
ATOM 702 C C . LEU A 1 87 ? 10.344 1.274 -13.911 1.00 71.19 87 LEU A C 1
ATOM 704 O O . LEU A 1 87 ? 10.091 2.350 -13.373 1.00 71.19 87 LEU A O 1
ATOM 708 N N . LEU A 1 88 ? 9.832 0.924 -15.090 1.00 72.19 88 LEU A N 1
ATOM 709 C CA . LEU A 1 88 ? 8.865 1.714 -15.853 1.00 72.19 88 LEU A CA 1
ATOM 710 C C . LEU A 1 88 ? 7.594 0.906 -16.106 1.00 72.19 88 LEU A C 1
ATOM 712 O O . LEU A 1 88 ? 7.651 -0.308 -16.339 1.00 72.19 88 LEU A O 1
ATOM 716 N N . ARG A 1 89 ? 6.447 1.591 -16.142 1.00 68.69 89 ARG A N 1
ATOM 717 C CA . ARG A 1 89 ? 5.184 1.005 -16.602 1.00 68.69 89 ARG A CA 1
ATOM 718 C C . ARG A 1 89 ? 5.125 1.077 -18.116 1.00 68.69 89 ARG A C 1
ATOM 720 O O . ARG A 1 89 ? 5.235 2.151 -18.696 1.00 68.69 89 ARG A O 1
ATOM 727 N N . VAL A 1 90 ? 4.910 -0.065 -18.758 1.00 62.16 90 VAL A N 1
ATOM 728 C CA . VAL A 1 90 ? 4.698 -0.143 -20.205 1.00 62.16 90 VAL A CA 1
ATOM 729 C C . VAL A 1 90 ? 3.352 -0.823 -20.460 1.00 62.16 90 VAL A C 1
ATOM 731 O O . VAL A 1 90 ? 3.107 -1.904 -19.910 1.00 62.16 90 VAL A O 1
ATOM 734 N N . PRO A 1 91 ? 2.454 -0.224 -21.265 1.00 59.28 91 PRO A N 1
ATOM 735 C CA . PRO A 1 91 ? 1.212 -0.885 -21.644 1.00 59.28 91 PRO A CA 1
ATOM 736 C C . PRO A 1 91 ? 1.529 -2.180 -22.404 1.00 59.28 91 PRO A C 1
ATOM 738 O O . PRO A 1 91 ? 2.413 -2.233 -23.259 1.00 59.28 91 PRO A O 1
ATOM 741 N N . THR A 1 92 ? 0.825 -3.258 -22.060 1.00 53.97 92 THR A N 1
ATOM 742 C CA . THR A 1 92 ? 1.029 -4.580 -22.680 1.00 53.97 92 THR A CA 1
ATOM 743 C C . THR A 1 92 ? 0.362 -4.648 -24.056 1.00 53.97 92 THR A C 1
ATOM 745 O O . THR A 1 92 ? 0.747 -5.462 -24.894 1.00 53.97 92 THR A O 1
ATOM 748 N N . THR A 1 93 ? -0.613 -3.770 -24.311 1.00 48.03 93 THR A N 1
ATOM 749 C CA . THR A 1 93 ? -1.202 -3.552 -25.630 1.00 48.03 93 THR A CA 1
ATOM 750 C C . THR A 1 93 ? -0.307 -2.606 -26.423 1.00 48.03 93 THR A C 1
ATOM 752 O O . THR A 1 93 ? 0.020 -1.506 -25.988 1.00 48.03 93 THR A O 1
ATOM 755 N N . VAL A 1 94 ? 0.142 -3.075 -27.584 1.00 48.97 94 VAL A N 1
ATOM 756 C CA . VAL A 1 94 ? 1.061 -2.372 -28.482 1.00 48.97 94 VAL A CA 1
ATOM 757 C C . VAL A 1 94 ? 0.315 -1.212 -29.152 1.00 48.97 94 VAL A C 1
ATOM 759 O O . VAL A 1 94 ? -0.062 -1.302 -30.315 1.00 48.97 94 VAL A O 1
ATOM 762 N N . SER A 1 95 ? 0.032 -0.127 -28.430 1.00 42.09 95 SER A N 1
ATOM 763 C CA . SER A 1 95 ? -0.247 1.144 -29.093 1.00 42.09 95 SER A CA 1
ATOM 764 C C . SER A 1 95 ? 1.087 1.682 -29.608 1.00 42.09 95 SER A C 1
ATOM 766 O O . SER A 1 95 ? 2.077 1.761 -28.881 1.00 42.09 95 SER A O 1
ATOM 768 N N . SER A 1 96 ? 1.120 1.984 -30.903 1.00 42.38 96 SER A N 1
ATOM 769 C CA . SER A 1 96 ? 2.289 2.323 -31.726 1.00 42.38 96 SER A CA 1
ATOM 770 C C . SER A 1 96 ? 3.061 3.594 -31.304 1.00 42.38 96 SER A C 1
ATOM 772 O O . SER A 1 96 ? 3.853 4.114 -32.085 1.00 42.38 96 SER A O 1
ATOM 774 N N . GLU A 1 97 ? 2.849 4.107 -30.091 1.00 47.31 97 GLU A N 1
ATOM 775 C CA . GLU A 1 97 ? 3.345 5.408 -29.626 1.00 47.31 97 GLU A CA 1
ATOM 776 C C . GLU A 1 97 ? 4.235 5.338 -28.375 1.00 47.31 97 GLU A C 1
ATOM 778 O O . GLU A 1 97 ? 4.770 6.364 -27.958 1.00 47.31 97 GLU A O 1
ATOM 783 N N . PHE A 1 98 ? 4.461 4.157 -27.776 1.00 50.00 98 PHE A N 1
ATOM 784 C CA . PHE A 1 98 ? 5.435 4.047 -26.683 1.00 50.00 98 PHE A CA 1
ATOM 785 C C . PHE A 1 98 ? 6.860 4.058 -27.242 1.00 50.00 98 PHE A C 1
ATOM 787 O O . PHE A 1 98 ? 7.456 3.020 -27.536 1.00 50.00 98 PHE A O 1
ATOM 794 N N . ASN A 1 99 ? 7.399 5.261 -27.415 1.00 52.97 99 ASN A N 1
ATOM 795 C CA . ASN A 1 99 ? 8.777 5.464 -27.819 1.00 52.97 99 ASN A CA 1
ATOM 796 C C . ASN A 1 99 ? 9.662 5.425 -26.555 1.00 52.97 99 ASN A C 1
ATOM 798 O O . ASN A 1 99 ? 9.504 6.291 -25.696 1.00 52.97 99 ASN A O 1
ATOM 802 N N . PRO A 1 100 ? 10.607 4.476 -26.402 1.00 51.69 100 PRO A N 1
ATOM 803 C CA . PRO A 1 100 ? 11.458 4.373 -25.208 1.00 51.69 100 PRO A CA 1
ATOM 804 C C . PRO A 1 100 ? 12.359 5.601 -24.965 1.00 51.69 100 PRO A C 1
ATOM 806 O O . PRO A 1 100 ? 12.997 5.685 -23.920 1.00 51.69 100 PRO A O 1
ATOM 809 N N . GLY A 1 101 ? 12.406 6.550 -25.909 1.00 50.62 101 GLY A N 1
ATOM 810 C CA . GLY A 1 101 ? 13.053 7.856 -25.756 1.00 50.62 101 GLY A CA 1
ATOM 811 C C . GLY A 1 101 ? 12.155 8.979 -25.214 1.00 50.62 101 GLY A C 1
ATOM 812 O O . GLY A 1 101 ? 12.683 10.029 -24.866 1.00 50.62 101 GLY A O 1
ATOM 813 N N . ASN A 1 102 ? 10.830 8.798 -25.132 1.00 53.38 102 ASN A N 1
ATOM 814 C CA . ASN A 1 102 ? 9.914 9.780 -24.545 1.00 53.38 102 ASN A CA 1
ATOM 815 C C . ASN A 1 102 ? 8.852 9.056 -23.692 1.00 53.38 102 ASN A C 1
ATOM 817 O O . ASN A 1 102 ? 7.840 8.606 -24.235 1.00 53.38 102 ASN A O 1
ATOM 821 N N . PRO A 1 103 ? 9.087 8.889 -22.378 1.00 57.09 103 PRO A N 1
ATOM 822 C CA . PRO A 1 103 ? 8.241 8.096 -21.492 1.00 57.09 103 PRO A CA 1
ATOM 823 C C . PRO A 1 103 ? 6.947 8.856 -21.175 1.00 57.09 103 PRO A C 1
ATOM 825 O O . PRO A 1 103 ? 6.777 9.404 -20.092 1.00 57.09 103 PRO A O 1
ATOM 828 N N . ARG A 1 104 ? 6.027 8.930 -22.139 1.00 57.06 104 ARG A N 1
ATOM 829 C CA . ARG A 1 104 ? 4.680 9.469 -21.939 1.00 57.06 104 ARG A CA 1
ATOM 830 C C . ARG A 1 104 ? 3.679 8.324 -21.978 1.00 57.06 104 ARG A C 1
ATOM 832 O O . ARG A 1 104 ? 3.471 7.704 -23.018 1.00 57.06 104 ARG A O 1
ATOM 839 N N . LEU A 1 105 ? 3.093 8.025 -20.821 1.00 60.97 105 LEU A N 1
ATOM 840 C CA . LEU A 1 105 ? 1.928 7.150 -20.733 1.00 60.97 105 LEU A CA 1
ATOM 841 C C . LEU A 1 105 ? 0.699 7.928 -21.249 1.00 60.97 105 LEU A C 1
ATOM 843 O O . LEU A 1 105 ? 0.617 9.134 -21.024 1.00 60.97 105 LEU A O 1
ATOM 847 N N . PRO A 1 106 ? -0.265 7.287 -21.929 1.00 64.56 106 PRO A N 1
ATOM 848 C CA . PRO A 1 106 ? -1.534 7.935 -22.253 1.00 64.56 106 PRO A CA 1
ATOM 849 C C . PRO A 1 106 ? -2.248 8.399 -20.975 1.00 64.56 106 PRO A C 1
ATOM 851 O O . PRO A 1 106 ? -2.402 7.621 -20.029 1.00 64.56 106 PRO A O 1
ATOM 854 N N . GLU A 1 107 ? -2.725 9.646 -20.979 1.00 63.03 107 GLU A N 1
ATOM 855 C CA . GLU A 1 107 ? -3.257 10.353 -19.801 1.00 63.03 107 GLU A CA 1
ATOM 856 C C . GLU A 1 107 ? -4.350 9.553 -19.063 1.00 63.03 107 GLU A C 1
ATOM 858 O O . GLU A 1 107 ? -4.428 9.552 -17.839 1.00 63.03 107 GLU A O 1
ATOM 863 N N . MET A 1 108 ? -5.170 8.781 -19.784 1.00 59.66 108 MET A N 1
ATOM 864 C CA . MET A 1 108 ? -6.250 7.980 -19.190 1.00 59.66 108 MET A CA 1
ATOM 865 C C . MET A 1 108 ? -5.740 6.786 -18.354 1.00 59.66 108 MET A C 1
ATOM 867 O O . MET A 1 108 ? -6.306 6.471 -17.306 1.00 59.66 108 MET A O 1
ATOM 871 N N . LEU A 1 109 ? -4.650 6.141 -18.789 1.00 64.50 109 LEU A N 1
ATOM 872 C CA . LEU A 1 109 ? -3.962 5.091 -18.023 1.00 64.50 109 LEU A CA 1
ATOM 873 C C . LEU A 1 109 ? -3.109 5.699 -16.907 1.00 64.50 109 LEU A C 1
ATOM 875 O O . LEU A 1 109 ? -2.972 5.087 -15.849 1.00 64.50 109 LEU A O 1
ATOM 879 N N . GLU A 1 110 ? -2.586 6.908 -17.119 1.00 66.00 110 GLU A N 1
ATOM 880 C CA . GLU A 1 110 ? -1.867 7.677 -16.107 1.00 66.00 110 GLU A CA 1
ATOM 881 C C . GLU A 1 110 ? -2.765 7.917 -14.885 1.00 66.00 110 GLU A C 1
ATOM 883 O O . GLU A 1 110 ? -2.510 7.350 -13.819 1.00 66.00 110 GLU A O 1
ATOM 888 N N . TYR A 1 111 ? -3.887 8.628 -15.062 1.00 66.75 111 TYR A N 1
ATOM 889 C CA . TYR A 1 111 ? -4.838 8.912 -13.982 1.00 66.75 111 TYR A CA 1
ATOM 890 C C . TYR A 1 111 ? -5.438 7.646 -13.368 1.00 66.75 111 TYR A C 1
ATOM 892 O O . TYR A 1 111 ? -5.569 7.571 -12.147 1.00 66.75 111 TYR A O 1
ATOM 900 N N . GLY A 1 112 ? -5.768 6.633 -14.179 1.00 65.81 112 GLY A N 1
ATOM 901 C CA . GLY A 1 112 ? -6.286 5.358 -13.676 1.00 65.81 112 GLY A CA 1
ATOM 902 C C . GLY A 1 112 ? -5.280 4.628 -12.786 1.00 65.81 112 GLY A C 1
ATOM 903 O O . GLY A 1 112 ? -5.654 4.040 -11.773 1.00 65.81 112 GLY A O 1
ATOM 904 N N . SER A 1 113 ? -3.992 4.710 -13.118 1.00 68.44 113 SER A N 1
ATOM 905 C CA . SER A 1 113 ? -2.942 4.046 -12.357 1.00 68.44 113 SER A CA 1
ATOM 906 C C . SER A 1 113 ? -2.506 4.826 -11.110 1.00 68.44 113 SER A C 1
ATOM 908 O O . SER A 1 113 ? -2.176 4.180 -10.115 1.00 68.44 113 SER A O 1
ATOM 910 N N . VAL A 1 114 ? -2.581 6.168 -11.118 1.00 70.19 114 VAL A N 1
ATOM 911 C CA . VAL A 1 114 ? -2.470 7.004 -9.901 1.00 70.19 114 VAL A CA 1
ATOM 912 C C . VAL A 1 114 ? -3.644 6.720 -8.978 1.00 70.19 114 VAL A C 1
ATOM 914 O O . VAL A 1 114 ? -3.451 6.408 -7.808 1.00 70.19 114 VAL A O 1
ATOM 917 N N . ALA A 1 115 ? -4.869 6.765 -9.506 1.00 71.12 115 ALA A N 1
ATOM 918 C CA . ALA A 1 115 ? -6.057 6.474 -8.721 1.00 71.12 115 ALA A CA 1
ATOM 919 C C . ALA A 1 115 ? -5.956 5.076 -8.107 1.00 71.12 115 ALA A C 1
ATOM 921 O O . ALA A 1 115 ? -6.157 4.930 -6.912 1.00 71.12 115 ALA A O 1
ATOM 922 N N . LEU A 1 116 ? -5.560 4.053 -8.867 1.00 69.94 116 LEU A N 1
ATOM 923 C CA . LEU A 1 116 ? -5.398 2.710 -8.316 1.00 69.94 116 LEU A CA 1
ATOM 924 C C . LEU A 1 116 ? -4.299 2.649 -7.241 1.00 69.94 116 LEU A C 1
ATOM 926 O O . LEU A 1 116 ? -4.520 2.065 -6.187 1.00 69.94 116 LEU A O 1
ATOM 930 N N . LEU A 1 117 ? -3.143 3.270 -7.467 1.00 70.12 117 LEU A N 1
ATOM 931 C CA . LEU A 1 117 ? -2.035 3.248 -6.511 1.00 70.12 117 LEU A CA 1
ATOM 932 C C . LEU A 1 117 ? -2.321 3.992 -5.201 1.00 70.12 117 LEU A C 1
ATOM 934 O O . LEU A 1 117 ? -1.817 3.545 -4.181 1.00 70.12 117 LEU A O 1
ATOM 938 N N . VAL A 1 118 ? -3.081 5.093 -5.203 1.00 73.88 118 VAL A N 1
ATOM 939 C CA . VAL A 1 118 ? -3.407 5.858 -3.977 1.00 73.88 118 VAL A CA 1
ATOM 940 C C . VAL A 1 118 ? -4.695 5.353 -3.330 1.00 73.88 118 VAL A C 1
ATOM 942 O O . VAL A 1 118 ? -4.795 5.178 -2.114 1.00 73.88 118 VAL A O 1
ATOM 945 N N . LEU A 1 119 ? -5.725 5.118 -4.143 1.00 71.75 119 LEU A N 1
ATOM 946 C CA . LEU A 1 119 ? -7.075 4.837 -3.663 1.00 71.75 119 LEU A CA 1
ATOM 947 C C . LEU A 1 119 ? -7.186 3.404 -3.132 1.00 71.75 119 LEU A C 1
ATOM 949 O O . LEU A 1 119 ? -7.871 3.185 -2.135 1.00 71.75 119 LEU A O 1
ATOM 953 N N . VAL A 1 120 ? -6.488 2.433 -3.737 1.00 73.75 120 VAL A N 1
ATOM 954 C CA . VAL A 1 120 ? -6.474 1.045 -3.241 1.00 73.75 120 VAL A CA 1
ATOM 955 C C . VAL A 1 120 ? -5.865 0.928 -1.845 1.00 73.75 120 VAL A C 1
ATOM 957 O O . VAL A 1 120 ? -6.544 0.356 -0.988 1.00 73.75 120 VAL A O 1
ATOM 960 N N . PRO A 1 121 ? -4.649 1.436 -1.548 1.00 73.44 121 PRO A N 1
ATOM 961 C CA . PRO A 1 121 ? -4.117 1.348 -0.194 1.00 73.44 121 PRO A CA 1
ATOM 962 C C . PRO A 1 121 ? -4.983 2.127 0.793 1.00 73.44 121 PRO A C 1
ATOM 964 O O . PRO A 1 121 ? -5.286 1.586 1.850 1.00 73.44 121 PRO A O 1
ATOM 967 N N . TYR A 1 122 ? -5.494 3.310 0.431 1.00 77.69 122 TYR A N 1
ATOM 968 C CA . TYR A 1 122 ? -6.382 4.065 1.317 1.00 77.69 122 TYR A CA 1
ATOM 969 C C . TYR A 1 122 ? -7.663 3.300 1.681 1.00 77.69 122 TYR A C 1
ATOM 971 O O . TYR A 1 122 ? -8.021 3.204 2.857 1.00 77.69 122 TYR A O 1
ATOM 979 N N . ILE A 1 123 ? -8.356 2.728 0.690 1.00 75.50 123 ILE A N 1
ATOM 980 C CA . ILE A 1 123 ? -9.562 1.927 0.936 1.00 75.50 123 ILE A CA 1
ATOM 981 C C . ILE A 1 123 ? -9.211 0.703 1.773 1.00 75.50 123 ILE A C 1
ATOM 983 O O . ILE A 1 123 ? -9.912 0.414 2.740 1.00 75.50 123 ILE A O 1
ATOM 987 N N . LYS A 1 124 ? -8.123 0.007 1.436 1.00 80.44 124 LYS A N 1
ATOM 988 C CA . LYS A 1 124 ? -7.674 -1.173 2.171 1.00 80.44 124 LYS A CA 1
ATOM 989 C C . LYS A 1 124 ? -7.400 -0.841 3.639 1.00 80.44 124 LYS A C 1
ATOM 991 O O . LYS A 1 124 ? -7.923 -1.527 4.507 1.00 80.44 124 LYS A O 1
ATOM 996 N N . ASP A 1 125 ? -6.665 0.232 3.912 1.00 78.94 125 ASP A N 1
ATOM 997 C CA . ASP A 1 125 ? -6.381 0.705 5.268 1.00 78.94 125 ASP A CA 1
ATOM 998 C C . ASP A 1 125 ? -7.663 1.054 6.033 1.00 78.94 125 ASP A C 1
ATOM 1000 O O . ASP A 1 125 ? -7.811 0.728 7.210 1.00 78.94 125 ASP A O 1
ATOM 1004 N N . LYS A 1 126 ? -8.622 1.707 5.369 1.00 79.06 126 LYS A N 1
ATOM 1005 C CA . LYS A 1 126 ? -9.904 2.060 5.985 1.00 79.06 126 LYS A CA 1
ATOM 1006 C C . LYS A 1 126 ? -10.743 0.821 6.290 1.00 79.06 126 LYS A C 1
ATOM 1008 O O . LYS A 1 126 ? -11.365 0.757 7.347 1.00 79.06 126 LYS A O 1
ATOM 1013 N N . MET A 1 127 ? -10.742 -0.164 5.395 1.00 78.31 127 MET A N 1
ATOM 1014 C CA . MET A 1 127 ? -11.397 -1.453 5.611 1.00 78.31 127 MET A CA 1
ATOM 1015 C C . MET A 1 127 ? -10.748 -2.225 6.758 1.00 78.31 127 MET A C 1
ATOM 1017 O O . MET A 1 127 ? -11.470 -2.747 7.600 1.00 78.31 127 MET A O 1
ATOM 1021 N N . GLU A 1 128 ? -9.418 -2.253 6.826 1.00 83.56 128 GLU A N 1
ATOM 1022 C CA . GLU A 1 128 ? -8.669 -2.925 7.892 1.00 83.56 128 GLU A CA 1
ATOM 1023 C C . GLU A 1 128 ? -8.996 -2.299 9.255 1.00 83.56 128 GLU A C 1
ATOM 1025 O O . GLU A 1 128 ? -9.458 -3.011 10.139 1.00 83.56 128 GLU A O 1
ATOM 1030 N N . LYS A 1 129 ? -8.983 -0.962 9.374 1.00 82.62 129 LYS A N 1
ATOM 1031 C CA . LYS A 1 129 ? -9.418 -0.253 10.598 1.00 82.62 129 LYS A CA 1
ATOM 1032 C C . LYS A 1 129 ? -10.861 -0.567 11.011 1.00 82.62 129 LYS A C 1
ATOM 1034 O O . LYS A 1 129 ? -11.166 -0.630 12.201 1.00 82.62 129 LYS A O 1
ATOM 1039 N N . ILE A 1 130 ? -11.776 -0.706 10.048 1.00 81.62 130 ILE A N 1
ATOM 1040 C CA . ILE A 1 130 ? -13.181 -1.047 10.330 1.00 81.62 130 ILE A CA 1
ATOM 1041 C C . ILE A 1 130 ? -13.290 -2.491 10.828 1.00 81.62 130 ILE A C 1
ATOM 1043 O O . ILE A 1 130 ? -14.028 -2.757 11.775 1.00 81.62 130 ILE A O 1
ATOM 1047 N N . VAL A 1 131 ? -12.564 -3.415 10.201 1.00 82.75 131 VAL A N 1
ATOM 1048 C CA . VAL A 1 131 ? -12.570 -4.832 10.573 1.00 82.75 131 VAL A CA 1
ATOM 1049 C C . VAL A 1 131 ? -11.906 -5.049 11.926 1.00 82.75 131 VAL A C 1
ATOM 1051 O O . VAL A 1 131 ? -12.433 -5.828 12.717 1.00 82.75 131 VAL A O 1
ATOM 1054 N N . ASP A 1 132 ? -10.809 -4.352 12.209 1.00 83.00 132 ASP A N 1
ATOM 1055 C CA . ASP A 1 132 ? -10.121 -4.411 13.497 1.00 83.00 132 ASP A CA 1
ATOM 1056 C C . ASP A 1 132 ? -11.034 -3.907 14.612 1.00 83.00 132 ASP A C 1
ATOM 1058 O O . ASP A 1 132 ? -11.231 -4.611 15.595 1.00 83.00 132 ASP A O 1
ATOM 1062 N N . ARG A 1 133 ? -11.739 -2.788 14.399 1.00 82.25 133 ARG A N 1
ATOM 1063 C CA . ARG A 1 133 ? -12.760 -2.319 15.348 1.00 82.25 133 ARG A CA 1
ATOM 1064 C C . ARG A 1 133 ? -13.859 -3.358 15.584 1.00 82.25 133 ARG A C 1
ATOM 1066 O O . ARG A 1 133 ? -14.277 -3.572 16.714 1.00 82.25 133 ARG A O 1
ATOM 1073 N N . TRP A 1 134 ? -14.346 -4.015 14.529 1.00 79.62 134 TRP A N 1
ATOM 1074 C CA . TRP A 1 134 ? -15.358 -5.067 14.680 1.00 79.62 134 TRP A CA 1
ATOM 1075 C C . TRP A 1 134 ? -14.822 -6.323 15.376 1.00 79.62 134 TRP A C 1
ATOM 1077 O O . TRP A 1 134 ? -15.611 -7.038 15.988 1.00 79.62 134 TRP A O 1
ATOM 1087 N N . ARG A 1 135 ? -13.518 -6.607 15.267 1.00 79.31 135 ARG A N 1
ATOM 1088 C CA . ARG A 1 135 ? -12.846 -7.680 16.010 1.00 79.31 135 ARG A CA 1
ATOM 1089 C C . ARG A 1 135 ? -12.703 -7.324 17.485 1.00 79.31 135 ARG A C 1
ATOM 1091 O O . ARG A 1 135 ? -13.086 -8.141 18.310 1.00 79.31 135 ARG A O 1
ATOM 1098 N N . GLU A 1 136 ? -12.249 -6.114 17.797 1.00 79.94 136 GLU A N 1
ATOM 1099 C CA . GLU A 1 136 ? -12.166 -5.593 19.169 1.00 79.94 136 GLU A CA 1
ATOM 1100 C C . GLU A 1 136 ? -13.547 -5.623 19.848 1.00 79.94 136 GLU A C 1
ATOM 1102 O O . GLU A 1 136 ? -13.690 -6.148 20.947 1.00 79.94 136 GLU A O 1
ATOM 1107 N N . ASP A 1 137 ? -14.603 -5.186 19.148 1.00 77.94 137 ASP A N 1
ATOM 1108 C CA . ASP A 1 137 ? -15.986 -5.251 19.646 1.00 77.94 137 ASP A CA 1
ATOM 1109 C C . ASP A 1 137 ? -16.487 -6.701 19.887 1.00 77.94 137 ASP A C 1
ATOM 1111 O O . ASP A 1 137 ? -17.376 -6.921 20.721 1.00 77.94 137 ASP A O 1
ATOM 1115 N N . ASP A 1 138 ? -15.965 -7.691 19.146 1.00 76.62 138 ASP A N 1
ATOM 1116 C CA . ASP A 1 138 ? -16.267 -9.121 19.334 1.00 76.62 138 ASP A CA 1
ATOM 1117 C C . ASP A 1 138 ? -15.524 -9.708 20.537 1.00 76.62 138 ASP A C 1
ATOM 1119 O O . ASP A 1 138 ? -16.128 -10.445 21.319 1.00 76.62 138 ASP A O 1
ATOM 1123 N N . GLU A 1 139 ? -14.247 -9.353 20.695 1.00 77.19 139 GLU A N 1
ATOM 1124 C CA . GLU A 1 139 ? -13.373 -9.793 21.789 1.00 77.19 139 GLU A CA 1
ATOM 1125 C C . GLU A 1 139 ? -13.799 -9.196 23.139 1.00 77.19 139 GLU A C 1
ATOM 1127 O O . GLU A 1 139 ? -13.873 -9.926 24.128 1.00 77.19 139 GLU A O 1
ATOM 1132 N N . ASP A 1 140 ? -14.209 -7.924 23.168 1.00 77.62 140 ASP A N 1
ATOM 1133 C CA . ASP A 1 140 ? -14.751 -7.251 24.360 1.00 77.62 140 ASP A CA 1
ATOM 1134 C C . ASP A 1 140 ? -16.166 -7.737 24.746 1.00 77.62 140 ASP A C 1
ATOM 1136 O O . ASP A 1 140 ? -16.754 -7.27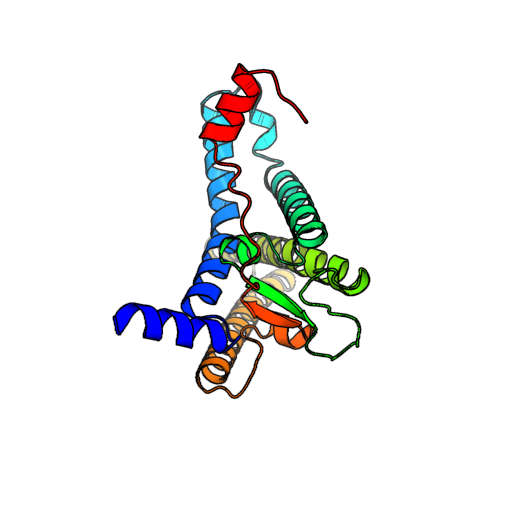7 25.729 1.00 77.62 140 ASP A O 1
ATOM 1140 N N . GLY A 1 141 ? -16.770 -8.645 23.967 1.00 71.25 141 GLY A N 1
ATOM 1141 C CA . GLY A 1 141 ? -18.100 -9.199 24.240 1.00 71.25 141 GLY A CA 1
ATOM 1142 C C . GLY A 1 141 ? -19.250 -8.195 24.081 1.00 71.25 141 GLY A C 1
ATOM 1143 O O . GLY A 1 141 ? -20.371 -8.466 24.519 1.00 71.25 141 GLY A O 1
ATOM 1144 N N . ARG A 1 142 ? -19.004 -7.042 23.442 1.00 66.25 142 ARG A N 1
ATOM 1145 C CA . ARG A 1 142 ? -20.004 -5.981 23.202 1.00 66.25 142 ARG A CA 1
ATOM 1146 C C . ARG A 1 142 ? -20.981 -6.340 22.080 1.00 66.25 142 ARG A C 1
ATOM 1148 O O . ARG A 1 142 ? -22.058 -5.751 21.994 1.00 66.25 142 ARG A O 1
ATOM 1155 N N . LEU A 1 143 ? -20.637 -7.318 21.239 1.00 63.44 143 LEU A N 1
ATOM 1156 C CA . LEU A 1 143 ? -21.521 -7.858 20.205 1.00 63.44 143 LEU A CA 1
ATOM 1157 C C . LEU A 1 143 ? -22.557 -8.814 20.812 1.00 63.44 143 LEU A C 1
ATOM 1159 O O . LEU A 1 143 ? -22.264 -9.966 21.147 1.00 63.44 143 LEU A O 1
ATOM 1163 N N . GLY A 1 144 ? -23.800 -8.342 20.910 1.00 65.56 144 GLY A N 1
ATOM 1164 C CA . GLY A 1 144 ? -24.934 -9.127 21.380 1.00 65.56 144 GLY A CA 1
ATOM 1165 C C . GLY A 1 144 ? -25.386 -10.213 20.392 1.00 65.56 144 GLY A C 1
ATOM 1166 O O . GLY A 1 144 ? -24.780 -10.483 19.355 1.00 65.56 144 GLY A O 1
ATOM 1167 N N . LYS A 1 145 ? -26.522 -10.855 20.696 1.00 67.94 145 LYS A N 1
ATOM 1168 C CA . LYS A 1 145 ? -27.169 -11.852 19.811 1.00 67.94 145 LYS A CA 1
ATOM 1169 C C . LYS A 1 145 ? -28.047 -11.211 18.721 1.00 67.94 145 LYS A C 1
ATOM 1171 O O . LYS A 1 145 ? -28.852 -11.902 18.096 1.00 67.94 145 LYS A O 1
ATOM 1176 N N . SER A 1 146 ? -27.937 -9.899 18.513 1.00 76.00 146 SER A N 1
ATOM 1177 C CA . SER A 1 146 ? -28.804 -9.159 17.599 1.00 76.00 146 SER A CA 1
ATOM 1178 C C . SER A 1 146 ? -28.482 -9.476 16.130 1.00 76.00 146 SER A C 1
ATOM 1180 O O . SER A 1 146 ? -27.352 -9.818 15.776 1.00 76.00 146 SER A O 1
ATOM 1182 N N . LYS A 1 147 ? -29.478 -9.357 15.241 1.00 74.62 147 LYS A N 1
ATOM 1183 C CA . LYS A 1 147 ? -29.306 -9.537 13.783 1.00 74.62 147 LYS A CA 1
ATOM 1184 C C . LYS A 1 147 ? -28.154 -8.694 13.184 1.00 74.62 147 LYS A C 1
ATOM 1186 O O . LYS A 1 147 ? -27.382 -9.273 12.417 1.00 74.62 147 LYS A O 1
ATOM 1191 N N . PRO A 1 148 ? -27.975 -7.395 13.521 1.00 75.69 148 PRO A N 1
ATOM 1192 C CA . PRO A 1 148 ? -26.826 -6.604 13.061 1.00 75.69 148 PRO A CA 1
ATOM 1193 C C . PRO A 1 148 ? -25.475 -7.138 13.553 1.00 75.69 148 PRO A C 1
ATOM 1195 O O . PRO A 1 148 ? -24.510 -7.129 12.795 1.00 75.69 148 PRO A O 1
ATOM 1198 N N . ASP A 1 149 ? -25.401 -7.671 14.771 1.00 74.25 149 ASP A N 1
ATOM 1199 C CA . ASP A 1 149 ? -24.146 -8.174 15.344 1.00 74.25 149 ASP A CA 1
ATOM 1200 C C . ASP A 1 149 ? -23.709 -9.476 14.668 1.00 74.25 149 ASP A C 1
ATOM 1202 O O . ASP A 1 149 ? -22.531 -9.683 14.376 1.00 74.25 149 ASP A O 1
ATOM 1206 N N . ARG A 1 150 ? -24.670 -10.333 14.304 1.00 77.38 150 ARG A N 1
ATOM 1207 C CA . ARG A 1 150 ? -24.395 -11.538 13.509 1.00 77.38 150 ARG A CA 1
ATOM 1208 C C . ARG A 1 150 ? -23.899 -11.197 12.101 1.00 77.38 150 ARG A C 1
ATOM 1210 O O . ARG A 1 150 ? -23.017 -11.888 11.592 1.00 77.38 150 ARG A O 1
ATOM 1217 N N . ALA A 1 151 ? -24.432 -10.132 11.498 1.00 79.62 151 ALA A N 1
ATOM 1218 C CA . ALA A 1 151 ? -23.961 -9.625 10.211 1.00 79.62 151 ALA A CA 1
ATOM 1219 C C . ALA A 1 151 ? -22.529 -9.069 10.307 1.00 79.62 151 ALA A C 1
ATOM 1221 O O . ALA A 1 151 ? -21.713 -9.371 9.439 1.00 79.62 151 ALA A O 1
ATOM 1222 N N . ARG A 1 152 ? -22.184 -8.350 11.387 1.00 77.94 152 ARG A N 1
ATOM 1223 C CA . ARG A 1 152 ? -20.810 -7.877 11.648 1.00 77.94 152 ARG A CA 1
ATOM 1224 C C . ARG A 1 152 ? -19.823 -9.038 11.793 1.00 77.94 152 ARG A C 1
ATOM 1226 O O . ARG A 1 152 ? -18.812 -9.062 11.098 1.00 77.94 152 ARG A O 1
ATOM 1233 N N . LYS A 1 153 ? -20.156 -10.067 12.584 1.00 78.94 153 LYS A N 1
ATOM 1234 C CA . LYS A 1 153 ? -19.321 -11.282 12.714 1.00 78.94 153 LYS A CA 1
ATOM 1235 C C . LYS A 1 153 ? -19.136 -12.013 11.380 1.00 78.94 153 LYS A C 1
ATOM 1237 O O . LYS A 1 153 ? -18.049 -12.510 11.085 1.00 78.94 153 LYS A O 1
ATOM 1242 N N . ALA A 1 154 ? -20.188 -12.084 10.561 1.00 83.25 154 ALA A N 1
ATOM 1243 C CA . ALA A 1 154 ? -20.092 -12.648 9.218 1.00 83.25 154 ALA A CA 1
ATOM 1244 C C . ALA A 1 154 ? -19.179 -11.801 8.316 1.00 83.25 154 ALA A C 1
ATOM 1246 O O . ALA A 1 154 ? -18.339 -12.363 7.619 1.00 83.25 154 ALA A O 1
ATOM 1247 N N . ALA A 1 155 ? -19.277 -10.471 8.381 1.00 83.75 155 ALA A N 1
ATOM 1248 C CA . ALA A 1 155 ? -18.437 -9.559 7.610 1.00 83.75 155 ALA A CA 1
ATOM 1249 C C . ALA A 1 155 ? -16.942 -9.699 7.952 1.00 83.75 155 ALA A C 1
ATOM 1251 O O . ALA A 1 155 ? -16.123 -9.739 7.037 1.00 83.75 155 ALA A O 1
ATOM 1252 N N . ILE A 1 156 ? -16.582 -9.882 9.231 1.00 81.75 156 ILE A N 1
ATOM 1253 C CA . ILE A 1 156 ? -15.191 -10.157 9.648 1.00 81.75 156 ILE A CA 1
ATOM 1254 C C . ILE A 1 156 ? -14.669 -11.444 8.992 1.00 81.75 156 ILE A C 1
ATOM 1256 O O . ILE A 1 156 ? -13.560 -11.474 8.454 1.00 81.75 156 ILE A O 1
ATOM 1260 N N . LYS A 1 157 ? -15.470 -12.518 9.009 1.00 83.81 157 LYS A N 1
ATOM 1261 C CA . LYS A 1 157 ? -15.090 -13.798 8.389 1.00 83.81 157 LYS A CA 1
ATOM 1262 C C . LYS A 1 157 ? -14.971 -13.679 6.872 1.00 83.81 157 LYS A C 1
ATOM 1264 O O . LYS A 1 157 ? -14.015 -14.198 6.304 1.00 83.81 157 LYS A O 1
ATOM 1269 N N . ILE A 1 158 ? -15.902 -12.975 6.228 1.00 86.69 158 ILE A N 1
ATOM 1270 C CA . ILE A 1 158 ? -15.857 -12.705 4.787 1.00 86.69 158 ILE A CA 1
ATOM 1271 C C . ILE A 1 158 ? -14.583 -11.935 4.442 1.00 86.69 158 ILE A C 1
ATOM 1273 O O . ILE A 1 158 ? -13.867 -12.348 3.537 1.00 86.69 158 ILE A O 1
ATOM 1277 N N . TYR A 1 159 ? -14.245 -10.882 5.190 1.00 85.88 159 TYR A N 1
ATOM 1278 C CA . TYR A 1 159 ? -13.008 -10.133 4.979 1.00 85.88 159 TYR A CA 1
ATOM 1279 C C . TYR A 1 159 ? -11.763 -11.020 5.110 1.00 85.88 159 TYR A C 1
ATOM 1281 O O . TYR A 1 159 ? -10.889 -10.980 4.247 1.00 85.88 159 TYR A O 1
ATOM 1289 N N . ALA A 1 160 ? -11.700 -11.877 6.135 1.00 84.06 160 ALA A N 1
ATOM 1290 C CA . ALA A 1 160 ? -10.584 -12.806 6.312 1.00 84.06 160 ALA A CA 1
ATOM 1291 C C . ALA A 1 160 ? -10.440 -13.781 5.128 1.00 84.06 160 ALA A C 1
ATOM 1293 O O . ALA A 1 160 ? -9.326 -14.016 4.658 1.00 84.06 160 ALA A O 1
ATOM 1294 N N . ILE A 1 161 ? -11.558 -14.306 4.614 1.00 86.31 161 ILE A N 1
ATOM 1295 C CA . ILE A 1 161 ? -11.573 -15.177 3.429 1.00 86.31 161 ILE A CA 1
ATOM 1296 C C . ILE A 1 161 ? -11.118 -14.402 2.191 1.00 86.31 161 ILE A C 1
ATOM 1298 O O . ILE A 1 161 ? -10.245 -14.873 1.468 1.00 86.31 161 ILE A O 1
ATOM 1302 N N . VAL A 1 162 ? -11.657 -13.204 1.958 1.00 86.19 162 VAL A N 1
ATOM 1303 C CA . VAL A 1 162 ? -11.281 -12.356 0.818 1.00 86.19 162 VAL A CA 1
ATOM 1304 C C . VAL A 1 162 ? -9.785 -12.039 0.849 1.00 86.19 162 VAL A C 1
ATOM 1306 O O . VAL A 1 162 ? -9.109 -12.188 -0.167 1.00 86.19 162 VAL A O 1
ATOM 1309 N N . HIS A 1 163 ? -9.235 -11.686 2.012 1.00 85.00 163 HIS A N 1
ATOM 1310 C CA . HIS A 1 163 ? -7.804 -11.410 2.169 1.00 85.00 163 HIS A CA 1
ATOM 1311 C C . HIS A 1 163 ? -6.934 -12.650 1.933 1.00 85.00 163 HIS A C 1
ATOM 1313 O O . HIS A 1 163 ? -5.889 -12.561 1.288 1.00 85.00 163 HIS A O 1
ATOM 1319 N N . LEU A 1 164 ? -7.367 -13.821 2.411 1.00 86.69 164 LEU A N 1
ATOM 1320 C CA . LEU A 1 164 ? -6.687 -15.098 2.172 1.00 86.69 164 LEU A CA 1
ATOM 1321 C C . LEU A 1 164 ? -6.665 -15.450 0.677 1.00 86.69 164 LEU A C 1
ATOM 1323 O O . LEU A 1 164 ? -5.622 -15.823 0.133 1.00 86.69 164 LEU A O 1
ATOM 1327 N N . VAL A 1 165 ? -7.804 -15.299 -0.001 1.00 87.56 165 VAL A N 1
ATOM 1328 C CA . VAL A 1 165 ? -7.933 -15.536 -1.444 1.00 87.56 165 VAL A CA 1
ATOM 1329 C C . VAL A 1 165 ? -7.066 -14.548 -2.226 1.00 87.56 165 VAL A C 1
ATOM 1331 O O . VAL A 1 165 ? -6.326 -14.955 -3.115 1.00 87.56 165 VAL A O 1
ATOM 1334 N N . ALA A 1 166 ? -7.060 -13.267 -1.856 1.00 81.81 166 ALA A N 1
ATOM 1335 C CA . ALA A 1 166 ? -6.215 -12.266 -2.502 1.00 81.81 166 ALA A CA 1
ATOM 1336 C C . ALA A 1 166 ? -4.713 -12.571 -2.333 1.00 81.81 166 ALA A C 1
ATOM 1338 O O . ALA A 1 166 ? -3.954 -12.527 -3.304 1.00 81.81 166 ALA A O 1
ATOM 1339 N N . LYS A 1 167 ? -4.270 -12.932 -1.120 1.00 83.50 167 LYS A N 1
ATOM 1340 C CA . LYS A 1 167 ? -2.869 -13.303 -0.849 1.00 83.50 167 LYS A CA 1
ATOM 1341 C C . LYS A 1 167 ? -2.447 -14.565 -1.599 1.00 83.50 167 LYS A C 1
ATOM 1343 O O . LYS A 1 167 ? -1.369 -14.590 -2.190 1.00 83.50 167 LYS A O 1
ATOM 1348 N N . SER A 1 168 ? -3.291 -15.595 -1.611 1.00 83.69 168 SER A N 1
ATOM 1349 C CA . SER A 1 168 ? -3.013 -16.829 -2.355 1.00 83.69 168 SER A CA 1
ATOM 1350 C C . SER A 1 168 ? -2.985 -16.594 -3.867 1.00 83.69 168 SER A C 1
ATOM 1352 O O . SER A 1 168 ? -2.079 -17.086 -4.535 1.00 83.69 168 SER A O 1
ATOM 1354 N N . ALA A 1 169 ? -3.880 -15.763 -4.408 1.00 82.88 169 ALA A N 1
ATOM 1355 C CA . ALA A 1 169 ? -3.857 -15.373 -5.817 1.00 82.88 169 ALA A CA 1
ATOM 1356 C C . ALA A 1 169 ? -2.550 -14.658 -6.204 1.00 82.88 169 ALA A C 1
ATOM 1358 O O . ALA A 1 169 ? -1.968 -14.966 -7.245 1.00 82.88 169 ALA A O 1
ATOM 1359 N N . ARG A 1 170 ? -2.041 -13.757 -5.350 1.00 79.94 170 ARG A N 1
ATOM 1360 C CA . ARG A 1 170 ? -0.732 -13.109 -5.555 1.00 79.94 170 ARG A CA 1
ATOM 1361 C C . ARG A 1 170 ? 0.417 -14.119 -5.572 1.00 79.94 170 ARG A C 1
ATOM 1363 O O . ARG A 1 170 ? 1.274 -14.030 -6.444 1.00 79.94 170 ARG A O 1
ATOM 1370 N N . LEU A 1 171 ? 0.413 -15.108 -4.674 1.00 80.69 171 LEU A N 1
ATOM 1371 C CA . LEU A 1 171 ? 1.424 -16.177 -4.661 1.00 80.69 171 LEU A CA 1
ATOM 1372 C C . LEU A 1 171 ? 1.384 -17.032 -5.933 1.00 80.69 171 LEU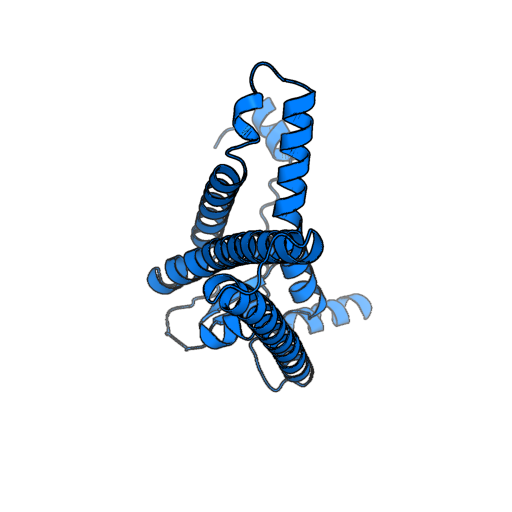 A C 1
ATOM 1374 O O . 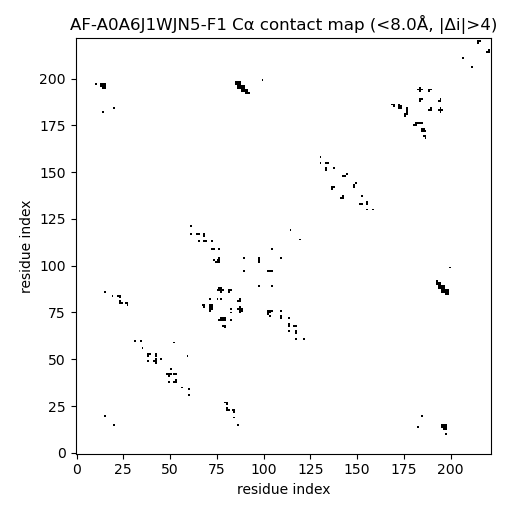LEU A 1 171 ? 2.426 -17.317 -6.519 1.00 80.69 171 LEU A O 1
ATOM 1378 N N . VAL A 1 172 ? 0.186 -17.404 -6.393 1.00 83.12 172 VAL A N 1
ATOM 1379 C CA . VAL A 1 172 ? 0.015 -18.162 -7.642 1.00 83.12 172 VAL A CA 1
ATOM 1380 C C . VAL A 1 172 ? 0.520 -17.356 -8.838 1.00 83.12 172 VAL A C 1
ATOM 1382 O O . VAL A 1 172 ? 1.206 -17.903 -9.702 1.00 83.12 172 VAL A O 1
ATOM 1385 N N . GLN A 1 173 ? 0.227 -16.055 -8.885 1.00 74.38 173 GLN A N 1
ATOM 1386 C CA . GLN A 1 173 ? 0.706 -15.179 -9.952 1.00 74.38 173 GLN A CA 1
ATOM 1387 C C . GLN A 1 173 ? 2.233 -15.012 -9.916 1.00 74.38 173 GLN A C 1
ATOM 1389 O O . GLN A 1 173 ? 2.871 -15.078 -10.964 1.00 74.38 173 GLN A O 1
ATOM 1394 N N . ALA A 1 174 ? 2.837 -14.892 -8.731 1.00 72.38 174 ALA A N 1
ATOM 1395 C CA . ALA A 1 174 ? 4.289 -14.845 -8.576 1.00 72.38 174 ALA A CA 1
ATOM 1396 C C . ALA A 1 174 ? 4.966 -16.147 -9.048 1.00 72.38 174 ALA A C 1
ATOM 1398 O O . ALA A 1 174 ? 5.975 -16.101 -9.750 1.00 72.38 174 ALA A O 1
ATOM 1399 N N . ALA A 1 175 ? 4.378 -17.311 -8.750 1.00 77.19 175 ALA A N 1
ATOM 1400 C CA . ALA A 1 175 ? 4.867 -18.599 -9.246 1.00 77.19 175 ALA A CA 1
ATOM 1401 C C . ALA A 1 175 ? 4.751 -18.721 -10.782 1.00 77.19 175 ALA A C 1
ATOM 1403 O O . ALA A 1 175 ? 5.659 -19.225 -11.448 1.00 77.19 175 ALA A O 1
ATOM 1404 N N . ARG A 1 176 ? 3.662 -18.210 -11.374 1.00 73.69 176 ARG A N 1
ATOM 1405 C CA . ARG A 1 176 ? 3.494 -18.122 -12.840 1.00 73.69 176 ARG A CA 1
ATOM 1406 C C . ARG A 1 176 ? 4.486 -17.162 -13.492 1.00 73.69 176 ARG A C 1
ATOM 1408 O O . ARG A 1 176 ? 4.980 -17.433 -14.584 1.00 73.69 176 ARG A O 1
ATOM 1415 N N . TYR A 1 177 ? 4.813 -16.071 -12.810 1.00 71.50 177 TYR A N 1
ATOM 1416 C CA . TYR A 1 177 ? 5.846 -15.147 -13.251 1.00 71.50 177 TYR A CA 1
ATOM 1417 C C . TYR A 1 177 ? 7.234 -15.811 -13.239 1.00 71.50 177 TYR A C 1
ATOM 1419 O O . TYR A 1 177 ? 7.948 -15.763 -14.235 1.00 71.50 177 TYR A O 1
ATOM 1427 N N . MET A 1 178 ? 7.586 -16.513 -12.155 1.00 69.19 178 MET A N 1
ATOM 1428 C CA . MET A 1 178 ? 8.853 -17.252 -12.034 1.00 69.19 178 MET A CA 1
ATOM 1429 C C . MET A 1 178 ? 9.048 -18.321 -13.112 1.00 69.19 178 MET A C 1
ATOM 1431 O O . MET A 1 178 ? 10.174 -18.586 -13.522 1.00 69.19 178 MET A O 1
ATOM 1435 N N . THR A 1 179 ? 7.958 -18.935 -13.568 1.00 74.81 179 THR A N 1
ATOM 1436 C CA . THR A 1 179 ? 7.970 -19.956 -14.627 1.00 74.81 179 THR A CA 1
ATOM 1437 C C . THR A 1 179 ? 7.968 -19.359 -16.040 1.00 74.81 179 THR A C 1
ATOM 1439 O O . THR A 1 179 ? 7.982 -20.105 -17.014 1.00 74.81 179 THR A O 1
ATOM 1442 N N . GLY A 1 180 ? 7.973 -18.026 -16.173 1.00 63.22 180 GLY A N 1
ATOM 1443 C CA . GLY A 1 180 ? 8.013 -17.320 -17.457 1.00 63.22 180 GLY A CA 1
ATOM 1444 C C . GLY A 1 180 ? 6.686 -17.310 -18.224 1.00 63.22 180 GLY A C 1
ATOM 1445 O O . GLY A 1 180 ? 6.642 -16.838 -19.358 1.00 63.22 180 GLY A O 1
ATOM 1446 N N . ALA A 1 181 ? 5.597 -17.804 -17.624 1.00 59.66 181 ALA A N 1
ATOM 1447 C CA . ALA A 1 181 ? 4.297 -17.935 -18.285 1.00 59.66 181 ALA A CA 1
ATOM 1448 C C . ALA A 1 181 ? 3.534 -16.602 -18.402 1.00 59.66 181 ALA A C 1
ATOM 1450 O O . ALA A 1 181 ? 2.660 -16.458 -19.256 1.00 59.66 181 ALA A O 1
ATOM 1451 N N . THR A 1 182 ? 3.843 -15.614 -17.556 1.00 59.47 182 THR A N 1
ATOM 1452 C CA . THR A 1 182 ? 3.150 -14.316 -17.524 1.00 59.47 182 THR A CA 1
ATOM 1453 C C . THR A 1 182 ? 4.130 -13.159 -17.404 1.00 59.47 182 THR A C 1
ATOM 1455 O O . THR A 1 182 ? 5.015 -13.193 -16.558 1.00 59.47 182 THR A O 1
ATOM 1458 N N . ARG A 1 183 ? 3.927 -12.099 -18.198 1.00 58.94 183 ARG A N 1
ATOM 1459 C CA . ARG A 1 183 ? 4.749 -10.872 -18.164 1.00 58.94 183 ARG A CA 1
ATOM 1460 C C . ARG A 1 183 ? 4.415 -9.940 -16.987 1.00 58.94 183 ARG A C 1
ATOM 1462 O O . ARG A 1 183 ? 5.238 -9.114 -16.615 1.00 58.94 183 ARG A O 1
ATOM 1469 N N . SER A 1 184 ? 3.240 -10.099 -16.373 1.00 57.34 184 SER A N 1
ATOM 1470 C CA . SER A 1 184 ? 2.781 -9.277 -15.246 1.00 57.34 184 SER A CA 1
ATOM 1471 C C . SER A 1 184 ? 2.971 -10.002 -13.910 1.00 57.34 184 SER A C 1
ATOM 1473 O O . SER A 1 184 ? 2.469 -11.112 -13.716 1.00 57.34 184 SER A O 1
ATOM 1475 N N . HIS A 1 185 ? 3.669 -9.348 -12.981 1.00 58.59 185 HIS A N 1
ATOM 1476 C CA . HIS A 1 185 ? 3.997 -9.877 -11.652 1.00 58.59 185 HIS A CA 1
ATOM 1477 C C . HIS A 1 185 ? 2.811 -9.890 -10.691 1.00 58.59 185 HIS A C 1
ATOM 1479 O O . HIS A 1 185 ? 2.682 -10.797 -9.872 1.00 58.59 185 HIS A O 1
ATOM 1485 N N . CYS A 1 186 ? 1.937 -8.890 -10.800 1.00 63.38 186 CYS A N 1
ATOM 1486 C CA . CYS A 1 186 ? 0.852 -8.679 -9.852 1.00 63.38 186 CYS A CA 1
ATOM 1487 C C . CYS A 1 186 ? -0.486 -8.829 -10.582 1.00 63.38 186 CYS A C 1
ATOM 1489 O O . CYS A 1 186 ? -0.629 -8.312 -11.693 1.00 63.38 186 CYS A O 1
ATOM 1491 N N . PRO A 1 187 ? -1.481 -9.502 -9.978 1.00 61.66 187 PRO A N 1
ATOM 1492 C CA . PRO A 1 187 ? -2.793 -9.681 -10.598 1.00 61.66 187 PRO A CA 1
ATOM 1493 C C . PRO A 1 187 ? -3.486 -8.336 -10.863 1.00 61.66 187 PRO A C 1
ATOM 1495 O O . PRO A 1 187 ? -4.189 -8.190 -11.853 1.00 61.66 187 PRO A O 1
ATOM 1498 N N . GLU A 1 188 ? -3.216 -7.333 -10.027 1.00 62.69 188 GLU A N 1
ATOM 1499 C CA . GLU A 1 188 ? -3.707 -5.957 -10.177 1.00 62.69 188 GLU A CA 1
ATOM 1500 C C . GLU A 1 188 ? -3.134 -5.274 -11.430 1.00 62.69 188 GLU A C 1
ATOM 1502 O O . GLU A 1 188 ? -3.858 -4.613 -12.169 1.00 62.69 188 GLU A O 1
ATOM 1507 N N . LEU A 1 189 ? -1.851 -5.506 -11.728 1.00 61.97 189 LEU A N 1
ATOM 1508 C CA . LEU A 1 189 ? -1.197 -4.997 -12.938 1.00 61.97 189 LEU A CA 1
ATOM 1509 C C . LEU A 1 189 ? -1.622 -5.776 -14.188 1.00 61.97 189 LEU A C 1
ATOM 1511 O O . LEU A 1 189 ? -1.793 -5.190 -15.255 1.00 61.97 189 LEU A O 1
ATOM 1515 N N . ALA A 1 190 ? -1.841 -7.087 -14.047 1.00 60.34 190 ALA A N 1
ATOM 1516 C CA . ALA A 1 190 ? -2.376 -7.926 -15.114 1.00 60.34 190 ALA A CA 1
ATOM 1517 C C . ALA A 1 190 ? -3.789 -7.484 -15.526 1.00 60.34 190 ALA A C 1
ATOM 1519 O O . ALA A 1 190 ? -4.093 -7.444 -16.715 1.00 60.34 190 ALA A O 1
ATOM 1520 N N . LEU A 1 191 ? -4.626 -7.098 -14.556 1.00 61.53 191 LEU A N 1
ATOM 1521 C CA . LEU A 1 191 ? -5.986 -6.610 -14.794 1.00 61.53 191 LEU A CA 1
ATOM 1522 C C . LEU A 1 191 ? -5.997 -5.247 -15.501 1.00 61.53 191 LEU A C 1
ATOM 1524 O O . LEU A 1 191 ? -6.853 -5.001 -16.344 1.00 61.53 191 LEU A O 1
ATOM 1528 N N . LEU A 1 192 ? -5.006 -4.398 -15.215 1.00 55.91 192 LEU A N 1
ATOM 1529 C CA . LEU A 1 192 ? -4.787 -3.133 -15.922 1.00 55.91 192 LEU A CA 1
ATOM 1530 C C . LEU A 1 192 ? -4.111 -3.297 -17.294 1.00 55.91 192 LEU A C 1
ATOM 1532 O O . LEU A 1 192 ? -3.988 -2.321 -18.030 1.00 55.91 192 LEU A O 1
ATOM 1536 N N . GLY A 1 193 ? -3.649 -4.500 -17.652 1.00 55.84 193 GLY A N 1
ATOM 1537 C CA . GLY A 1 193 ? -2.912 -4.726 -18.894 1.00 55.84 193 GLY A CA 1
ATOM 1538 C C . GLY A 1 193 ? -1.572 -3.988 -18.937 1.00 55.84 193 GLY A C 1
ATOM 1539 O O . GLY A 1 193 ? -1.097 -3.637 -20.018 1.00 55.84 193 GLY A O 1
ATOM 1540 N N . VAL A 1 194 ? -0.941 -3.754 -17.784 1.00 60.91 194 VAL A N 1
ATOM 1541 C CA . VAL A 1 194 ? 0.354 -3.069 -17.672 1.00 60.91 194 VAL A CA 1
ATOM 1542 C C . VAL A 1 194 ? 1.432 -4.074 -17.265 1.00 60.91 194 VAL A C 1
ATOM 1544 O O . VAL A 1 194 ? 1.227 -4.937 -16.407 1.00 60.91 194 VAL A O 1
ATOM 1547 N N . SER A 1 195 ? 2.597 -3.967 -17.896 1.00 60.88 195 SER A N 1
ATOM 1548 C CA . SER A 1 195 ? 3.786 -4.745 -17.561 1.00 60.88 195 SER A CA 1
ATOM 1549 C C . SER A 1 195 ? 4.882 -3.804 -17.086 1.00 60.88 195 SER A C 1
ATOM 1551 O O . SER A 1 195 ? 5.060 -2.715 -17.629 1.00 60.88 195 SER A O 1
ATOM 1553 N N . LEU A 1 196 ? 5.645 -4.245 -16.092 1.00 64.69 196 LEU A N 1
ATOM 1554 C CA . LEU A 1 196 ? 6.868 -3.559 -15.694 1.00 64.69 196 LEU A CA 1
ATOM 1555 C C . LEU A 1 196 ? 7.983 -3.933 -16.672 1.00 64.69 196 LEU A C 1
ATOM 1557 O O . LEU A 1 196 ? 8.100 -5.099 -17.062 1.00 64.69 196 LEU A O 1
ATOM 1561 N N . ARG A 1 197 ? 8.781 -2.948 -17.074 1.00 67.19 197 ARG A N 1
ATOM 1562 C CA . ARG A 1 197 ? 10.053 -3.146 -17.777 1.00 67.19 197 ARG A CA 1
ATOM 1563 C C . ARG A 1 197 ? 11.148 -2.388 -17.051 1.00 67.19 197 ARG A C 1
ATOM 1565 O O . ARG A 1 197 ? 10.877 -1.371 -16.416 1.00 67.19 197 ARG A O 1
ATOM 1572 N N . ASP A 1 198 ? 12.375 -2.871 -17.178 1.00 61.62 198 ASP A N 1
ATOM 1573 C CA . ASP A 1 198 ? 13.536 -2.115 -16.722 1.00 61.62 198 ASP A CA 1
ATOM 1574 C C . ASP A 1 198 ? 13.633 -0.803 -17.507 1.00 61.62 198 ASP A C 1
ATOM 1576 O O . ASP A 1 198 ? 13.471 -0.778 -18.734 1.00 61.62 198 ASP A O 1
ATOM 1580 N N . ALA A 1 199 ? 13.876 0.296 -16.797 1.00 60.09 199 ALA A N 1
ATOM 1581 C CA . ALA A 1 199 ? 14.133 1.579 -17.420 1.00 60.09 199 ALA A CA 1
ATOM 1582 C C . ALA A 1 199 ? 15.401 1.476 -18.282 1.00 60.09 199 ALA A C 1
ATOM 1584 O O . ALA A 1 199 ? 16.427 0.995 -17.785 1.00 60.09 199 ALA A O 1
ATOM 1585 N N . PRO A 1 200 ? 15.390 1.935 -19.551 1.00 58.41 200 PRO A N 1
ATOM 1586 C CA . PRO A 1 200 ? 16.639 2.127 -20.268 1.00 58.41 200 PRO A CA 1
ATOM 1587 C C . PRO A 1 200 ? 17.506 3.082 -19.443 1.00 58.41 200 PRO A C 1
ATOM 1589 O O . PRO A 1 200 ? 16.988 4.019 -18.835 1.00 58.41 200 PRO A O 1
ATOM 1592 N N . LEU A 1 201 ? 18.814 2.818 -19.390 1.00 50.97 201 LEU A N 1
ATOM 1593 C CA . LEU A 1 201 ? 19.788 3.648 -18.682 1.00 50.97 201 LEU A CA 1
ATOM 1594 C C . LEU A 1 201 ? 19.787 5.063 -19.282 1.00 50.97 201 LEU A C 1
ATOM 1596 O O . LEU A 1 201 ? 20.605 5.382 -20.143 1.00 50.97 201 LEU A O 1
ATOM 1600 N N . LEU A 1 202 ? 18.863 5.916 -18.843 1.00 45.69 202 LEU A N 1
ATOM 1601 C CA . LEU A 1 202 ? 18.946 7.347 -19.070 1.00 45.69 202 LEU A CA 1
ATOM 1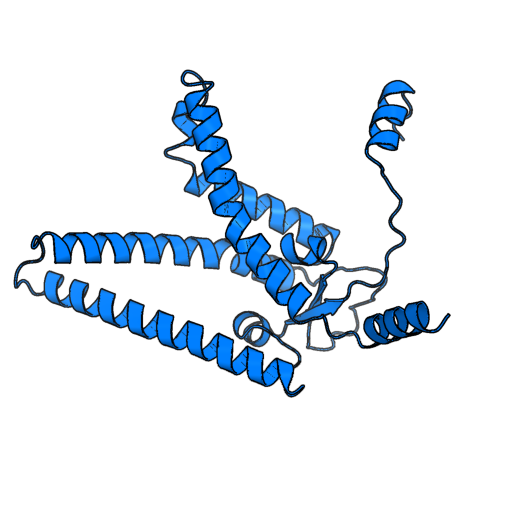602 C C . LEU A 1 202 ? 20.269 7.790 -18.452 1.00 45.69 202 LEU A C 1
ATOM 1604 O O . LEU A 1 202 ? 20.551 7.464 -17.294 1.00 45.69 202 LEU A O 1
ATOM 1608 N N . HIS A 1 203 ? 21.105 8.467 -19.245 1.00 44.38 203 HIS A N 1
ATOM 1609 C CA . HIS A 1 203 ? 22.280 9.168 -18.745 1.00 44.38 203 HIS A CA 1
ATOM 1610 C C . HIS A 1 203 ? 21.818 10.035 -17.579 1.00 44.38 203 HIS A C 1
ATOM 1612 O O . HIS A 1 203 ? 21.122 11.031 -17.750 1.00 44.38 203 HIS A O 1
ATOM 1618 N N . ARG A 1 204 ? 22.123 9.565 -16.372 1.00 44.69 204 ARG A N 1
ATOM 1619 C CA . ARG A 1 204 ? 21.816 10.261 -15.141 1.00 44.69 204 ARG A CA 1
ATOM 1620 C C . ARG A 1 204 ? 22.773 11.440 -15.132 1.00 44.69 204 ARG A C 1
ATOM 1622 O O . ARG A 1 204 ? 23.923 11.267 -14.735 1.00 44.69 204 ARG A O 1
ATOM 1629 N N . ASP A 1 205 ? 22.322 12.600 -15.602 1.00 43.41 205 ASP A N 1
ATOM 1630 C CA . ASP A 1 205 ? 23.000 13.849 -15.289 1.00 43.41 205 ASP A CA 1
ATOM 1631 C C . ASP A 1 205 ? 23.084 13.895 -13.766 1.00 43.41 205 ASP A C 1
ATOM 1633 O O . ASP A 1 205 ? 22.087 13.971 -13.045 1.00 43.41 205 ASP A O 1
ATOM 1637 N N . THR A 1 206 ? 24.292 13.659 -13.265 1.00 40.94 206 THR A N 1
ATOM 1638 C CA . THR A 1 206 ? 24.601 13.598 -11.846 1.00 40.94 206 THR A CA 1
ATOM 1639 C C . THR A 1 206 ? 24.419 14.991 -11.264 1.00 40.94 206 THR A C 1
ATOM 1641 O O . THR A 1 206 ? 25.377 15.742 -11.102 1.00 40.94 206 THR A O 1
ATOM 1644 N N . TYR A 1 207 ? 23.185 15.336 -10.902 1.00 55.56 207 TYR A N 1
ATOM 1645 C CA . TYR A 1 207 ? 22.916 16.375 -9.918 1.00 55.56 207 TYR A CA 1
ATOM 1646 C C . TYR A 1 207 ? 23.289 15.811 -8.548 1.00 55.56 207 TYR A C 1
ATOM 1648 O O . TYR A 1 207 ? 22.458 15.404 -7.739 1.00 55.56 207 TYR A O 1
ATOM 1656 N N . THR A 1 208 ? 24.591 15.697 -8.318 1.00 64.19 208 THR A N 1
ATOM 1657 C CA . THR A 1 208 ? 25.141 15.341 -7.018 1.00 64.19 208 THR A CA 1
ATOM 1658 C C . THR A 1 208 ? 24.771 16.462 -6.049 1.00 64.19 208 THR A C 1
ATOM 1660 O O . THR A 1 208 ? 24.896 17.634 -6.403 1.00 64.19 208 THR A O 1
ATOM 1663 N N . TRP A 1 209 ? 24.354 16.149 -4.818 1.00 59.62 209 TRP A N 1
ATOM 1664 C CA . TRP A 1 209 ? 24.085 17.167 -3.786 1.00 59.62 209 TRP A CA 1
ATOM 1665 C C . TRP A 1 209 ? 25.261 18.136 -3.612 1.00 59.62 209 TRP A C 1
ATOM 1667 O O . TRP A 1 209 ? 25.069 19.325 -3.382 1.00 59.62 209 TRP A O 1
ATOM 1677 N N . THR A 1 210 ? 26.485 17.651 -3.822 1.00 69.94 210 THR A N 1
ATOM 1678 C CA . THR A 1 210 ? 27.698 18.473 -3.876 1.00 69.94 210 THR A CA 1
ATOM 1679 C C . THR A 1 210 ? 27.673 19.500 -5.009 1.00 69.94 210 THR A C 1
ATOM 1681 O O . THR A 1 210 ? 28.094 20.629 -4.797 1.00 69.94 210 THR A O 1
ATOM 1684 N N . GLY A 1 211 ? 27.150 19.151 -6.185 1.00 70.12 211 GLY A N 1
ATOM 1685 C CA . GLY A 1 211 ? 26.924 20.063 -7.307 1.00 70.12 211 GLY A CA 1
ATOM 1686 C C . GLY A 1 211 ? 25.813 21.073 -7.027 1.00 70.12 211 GLY A C 1
ATOM 1687 O O . GLY A 1 211 ? 25.978 22.242 -7.347 1.00 70.12 211 GLY A O 1
ATOM 1688 N N . PHE A 1 212 ? 24.737 20.663 -6.350 1.00 70.38 212 PHE A N 1
ATOM 1689 C CA . PHE A 1 212 ? 23.678 21.578 -5.910 1.00 70.38 212 PHE A CA 1
ATOM 1690 C C . PHE A 1 212 ? 24.205 22.614 -4.908 1.00 70.38 212 PHE A C 1
ATOM 1692 O O . PHE A 1 212 ? 24.071 23.811 -5.143 1.00 70.38 212 PHE A O 1
ATOM 1699 N N . PHE A 1 213 ? 24.880 22.177 -3.838 1.00 76.38 213 PHE A N 1
ATOM 1700 C CA . PHE A 1 213 ? 25.472 23.089 -2.854 1.00 76.38 213 PHE A CA 1
ATOM 1701 C C . PHE A 1 213 ? 26.563 23.966 -3.464 1.00 76.38 213 PHE A C 1
ATOM 1703 O O . PHE A 1 213 ? 26.652 25.143 -3.128 1.00 76.38 213 PHE A O 1
ATOM 1710 N N . LYS A 1 214 ? 27.359 23.427 -4.392 1.00 73.06 214 LYS A N 1
ATOM 1711 C CA . LYS A 1 214 ? 28.373 24.197 -5.112 1.00 73.06 214 LYS A CA 1
ATOM 1712 C C . LYS A 1 214 ? 27.738 25.260 -6.008 1.00 73.06 214 LYS A C 1
ATOM 1714 O O . LYS A 1 214 ? 28.154 26.403 -5.913 1.00 73.06 214 LYS A O 1
ATOM 1719 N N . ASN A 1 215 ? 26.707 24.923 -6.783 1.00 75.69 215 ASN A N 1
ATOM 1720 C CA . ASN A 1 215 ? 25.992 25.871 -7.645 1.00 75.69 215 ASN A CA 1
ATOM 1721 C C . ASN A 1 215 ? 25.245 26.944 -6.843 1.00 75.69 215 ASN A C 1
ATOM 1723 O O . ASN A 1 215 ? 25.197 28.100 -7.265 1.00 75.69 215 ASN A O 1
ATOM 1727 N N . LEU A 1 216 ? 24.727 26.577 -5.666 1.00 76.50 216 LEU A N 1
ATOM 1728 C CA . LEU A 1 216 ? 24.099 27.491 -4.714 1.00 76.50 216 LEU A CA 1
ATOM 1729 C C . LEU A 1 216 ? 25.122 28.466 -4.104 1.00 76.50 216 LEU A C 1
ATOM 1731 O O . LEU A 1 216 ? 24.839 29.653 -3.982 1.00 76.50 216 LEU A O 1
ATOM 1735 N N . LEU A 1 217 ? 26.331 27.988 -3.788 1.00 74.44 217 LEU A N 1
ATOM 1736 C CA . LEU A 1 217 ? 27.456 28.814 -3.329 1.00 74.44 217 LEU A CA 1
ATOM 1737 C C . LEU A 1 217 ? 28.056 29.690 -4.438 1.00 74.44 217 LEU A C 1
ATOM 1739 O O . LEU A 1 217 ? 28.526 30.787 -4.152 1.00 74.44 217 LEU A O 1
ATOM 1743 N N . THR A 1 218 ? 28.052 29.233 -5.693 1.00 79.00 218 THR A N 1
ATOM 1744 C CA . THR A 1 218 ? 28.614 29.975 -6.836 1.00 79.00 218 THR A CA 1
ATOM 1745 C C . THR A 1 218 ? 27.590 30.838 -7.576 1.00 79.00 218 THR A C 1
ATOM 1747 O O . THR A 1 218 ? 27.943 31.457 -8.577 1.00 79.00 218 THR A O 1
ATOM 1750 N N . GLY A 1 219 ? 26.333 30.891 -7.118 1.00 66.38 219 GLY A N 1
ATOM 1751 C CA . GLY A 1 219 ? 25.283 31.747 -7.685 1.00 66.38 219 GLY A CA 1
ATOM 1752 C C . GLY A 1 219 ? 24.903 31.429 -9.136 1.00 66.38 219 GLY A C 1
ATOM 1753 O O . GLY A 1 219 ? 24.310 32.266 -9.811 1.00 66.38 219 GLY A O 1
ATOM 1754 N N . GLN A 1 220 ? 25.242 30.240 -9.636 1.00 64.81 220 GLN A N 1
ATOM 1755 C CA . GLN A 1 220 ? 24.912 29.817 -10.996 1.00 64.81 220 GLN A CA 1
ATOM 1756 C C . GLN A 1 220 ? 23.632 28.987 -10.970 1.00 64.81 220 GLN A C 1
ATOM 1758 O O . GLN A 1 220 ? 23.662 27.759 -10.987 1.00 64.81 220 GLN A O 1
ATOM 1763 N N . PHE A 1 221 ? 22.499 29.682 -10.917 1.00 51.91 221 PHE A N 1
ATOM 1764 C CA . PHE A 1 221 ? 21.208 29.099 -11.261 1.00 51.91 221 PHE A CA 1
ATOM 1765 C C . PHE A 1 221 ? 21.006 29.303 -12.761 1.00 51.91 221 PHE A C 1
ATOM 1767 O O . PHE A 1 221 ? 20.857 30.436 -13.218 1.00 51.91 221 PHE A O 1
ATOM 1774 N N . ARG A 1 222 ? 21.063 28.219 -13.529 1.00 42.34 222 ARG A N 1
ATOM 1775 C CA . ARG A 1 222 ? 20.646 28.200 -14.928 1.00 42.34 222 ARG A CA 1
ATOM 1776 C C . ARG A 1 222 ? 19.582 27.136 -15.105 1.00 42.34 222 ARG A C 1
ATOM 1778 O O . ARG A 1 222 ? 19.754 26.062 -14.488 1.00 42.34 222 ARG A O 1
#

Nearest PDB structures (foldseek):
  7t92-assembly1_B  TM=7.597E-01  e=2.542E-11  Thermothelomyces thermophilus ATCC 42464
  7t92-assembly1_C  TM=5.300E-01  e=1.798E-02  Thermothelomyces thermophilus ATCC 42464